Protein AF-Q1RI11-F1 (afdb_monomer)

Organism: Rickettsia bellii (strain RML369-C) (NCBI:txid336407)

Secondary structure (DSSP, 8-state):
----------PPP-TT---HHHHHHHHHHHHHHHHHHHHHHHHTT-HHHHHHHHTSTTHHHHHHHHHHHHTS-TTT-HHHHHHHHHHHHHHHHHHGGG-TTSHHHHHHHHHHHHHHHHHTTT-HHHHHHHHHHHHHHHHHHHTHHHHHHHHHHHHHHHHHHS-GGG---PPPS-----------

pLDDT: mean 74.59, std 17.66, range [37.19, 97.06]

Solvent-accessible surface area (backbone atoms only — not comparable to full-atom values): 10872 Å² total; per-residue (Å²): 142,82,81,84,77,76,82,74,77,78,70,77,78,77,83,79,63,76,51,68,67,59,53,55,53,28,53,56,34,31,69,68,44,46,60,58,50,46,52,58,54,54,58,65,66,37,69,71,55,43,54,64,35,56,76,39,89,59,38,65,61,52,53,49,54,53,48,58,48,65,72,46,56,65,89,83,37,49,71,58,45,53,49,49,45,50,57,48,28,54,49,28,62,73,45,37,86,72,40,90,77,57,47,46,53,37,48,27,50,28,42,49,27,45,50,55,17,55,77,24,28,62,40,63,70,59,19,53,55,25,48,52,51,26,53,52,30,51,51,51,54,74,43,51,63,55,54,52,52,54,49,51,51,51,51,50,52,51,57,76,72,48,63,80,91,70,72,74,77,79,79,74,93,77,79,79,91,81,80,96,81,86,87,130

Foldseek 3Di:
DDDDDDPPPPDPPPPPDPPVVLVVLLLVLLVVQLVVLLVLLVLCVDPVNLVLCVVQVCSVVLVVLSVVLSPDPCNPPVVVNLVSLVVNLVVLVVCCVSDPLNLSVLVSLLSVLSSQLSVCSSPPVSNVVSVVSNVVSSVCSVCSVVVVVVVVVVVVVCVVPDPPVPPDDDDDPPPDDDDPDDDD

Mean predicted aligned error: 14.83 Å

Structure (mmCIF, N/CA/C/O backbone):
data_AF-Q1RI11-F1
#
_entry.id   AF-Q1RI11-F1
#
loop_
_atom_site.group_PDB
_atom_site.id
_atom_site.type_symbol
_atom_site.label_atom_id
_atom_site.label_alt_id
_atom_site.label_comp_id
_atom_site.label_asym_id
_atom_site.label_entity_id
_atom_site.label_seq_id
_atom_site.pdbx_PDB_ins_code
_atom_site.Cartn_x
_atom_site.Cartn_y
_atom_site.Cartn_z
_atom_site.occupancy
_atom_site.B_iso_or_equiv
_atom_site.auth_seq_id
_atom_site.auth_comp_id
_atom_site.auth_asym_id
_atom_site.auth_atom_id
_atom_site.pdbx_PDB_model_num
ATOM 1 N N . MET A 1 1 ? -58.657 11.292 47.007 1.00 47.00 1 MET A N 1
ATOM 2 C CA . MET A 1 1 ? -57.437 10.621 46.511 1.00 47.00 1 MET A CA 1
ATOM 3 C C . MET A 1 1 ? -57.696 10.136 45.093 1.00 47.00 1 MET A C 1
ATOM 5 O O . MET A 1 1 ? -58.473 9.208 44.925 1.00 47.00 1 MET A O 1
ATOM 9 N N . GLN A 1 2 ? -57.115 10.786 44.083 1.00 40.28 2 GLN A N 1
ATOM 10 C CA . GLN A 1 2 ? -57.162 10.328 42.693 1.00 40.28 2 GLN A CA 1
ATOM 11 C C . GLN A 1 2 ? -55.773 10.481 42.059 1.00 40.28 2 GLN A C 1
ATOM 13 O O . GLN A 1 2 ? -55.244 11.579 41.955 1.00 40.28 2 GLN A O 1
ATOM 18 N N . SER A 1 3 ? -55.212 9.312 41.741 1.00 40.16 3 SER A N 1
ATOM 19 C CA . SER A 1 3 ? -54.205 8.953 40.735 1.00 40.16 3 SER A CA 1
ATOM 20 C C . SER A 1 3 ? -53.244 10.041 40.227 1.00 40.16 3 SER A C 1
ATOM 22 O O . SER A 1 3 ? -53.554 10.793 39.306 1.00 40.16 3 SER A O 1
ATOM 24 N N . LEU A 1 4 ? -52.009 10.002 40.738 1.00 43.47 4 LEU A N 1
ATOM 25 C CA . LEU A 1 4 ? -50.823 10.451 40.007 1.00 43.47 4 LEU A CA 1
ATOM 26 C C . LEU A 1 4 ? -50.598 9.468 38.847 1.00 43.47 4 LEU A C 1
ATOM 28 O O . LEU A 1 4 ? -50.144 8.342 39.057 1.00 43.47 4 LEU A O 1
ATOM 32 N N . ARG A 1 5 ? -50.969 9.863 37.625 1.00 44.88 5 ARG A N 1
ATOM 33 C CA . ARG A 1 5 ? -50.551 9.156 36.410 1.00 44.88 5 ARG A CA 1
ATOM 34 C C . ARG A 1 5 ? -49.035 9.282 36.305 1.00 44.88 5 ARG A C 1
ATOM 36 O O . ARG A 1 5 ? -48.525 10.382 36.143 1.00 44.88 5 ARG A O 1
ATOM 43 N N . SER A 1 6 ? -48.339 8.153 36.407 1.00 47.38 6 SER A N 1
ATOM 44 C CA . SER A 1 6 ? -46.917 8.062 36.099 1.00 47.38 6 SER A CA 1
ATOM 45 C C . SER A 1 6 ? -46.700 8.482 34.647 1.00 47.38 6 SER A C 1
ATOM 47 O O . SER A 1 6 ? -47.196 7.812 33.733 1.00 47.38 6 SER A O 1
ATOM 49 N N . GLU A 1 7 ? -45.953 9.559 34.440 1.00 44.22 7 GLU A N 1
ATOM 50 C CA . GLU A 1 7 ? -45.231 9.798 33.198 1.00 44.22 7 GLU A CA 1
ATOM 51 C C . GLU A 1 7 ? -44.306 8.596 32.996 1.00 44.22 7 GLU A C 1
ATOM 53 O O . GLU A 1 7 ? -43.261 8.453 33.624 1.00 44.22 7 GLU A O 1
ATOM 58 N N . LYS A 1 8 ? -44.756 7.636 32.183 1.00 42.81 8 LYS A N 1
ATOM 59 C CA . LYS A 1 8 ? -43.842 6.689 31.560 1.00 42.81 8 LYS A CA 1
ATOM 60 C C . LYS A 1 8 ? -43.063 7.511 30.553 1.00 42.81 8 LYS A C 1
ATOM 6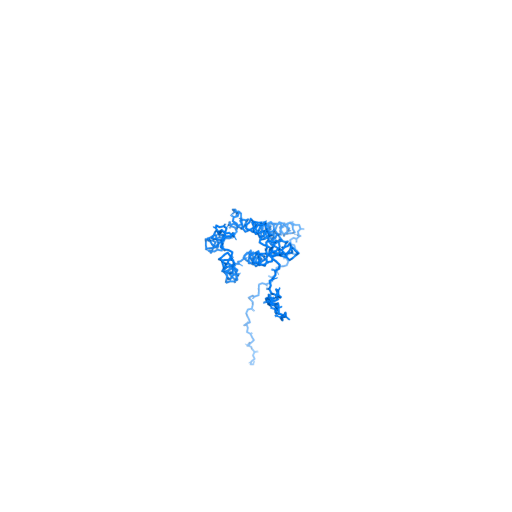2 O O . LYS A 1 8 ? -43.530 7.691 29.431 1.00 42.81 8 LYS A O 1
ATOM 67 N N . ASP A 1 9 ? -41.913 8.008 30.991 1.00 42.44 9 ASP A N 1
ATOM 68 C CA . ASP A 1 9 ? -40.841 8.456 30.121 1.00 42.44 9 ASP A CA 1
ATOM 69 C C . ASP A 1 9 ? -40.614 7.373 29.070 1.00 42.44 9 ASP A C 1
ATOM 71 O O . ASP A 1 9 ? -40.039 6.308 29.316 1.00 42.44 9 ASP A O 1
ATOM 75 N N . SER A 1 10 ? -41.152 7.623 27.883 1.00 46.19 10 SER A N 1
ATOM 76 C CA . SER A 1 10 ? -40.853 6.875 26.682 1.00 46.19 10 SER A CA 1
ATOM 77 C C . SER A 1 10 ? -39.422 7.216 26.293 1.00 46.19 10 SER A C 1
ATOM 79 O O . SER A 1 10 ? -39.186 8.066 25.435 1.00 46.19 10 SER A O 1
ATOM 81 N N . PHE A 1 11 ? -38.461 6.573 26.955 1.00 44.62 11 PHE A N 1
ATOM 82 C CA . PHE A 1 11 ? -37.101 6.505 26.451 1.00 44.62 11 PHE A CA 1
ATOM 83 C C . PHE A 1 11 ? -37.169 5.890 25.047 1.00 44.62 11 PHE A C 1
ATOM 85 O O . PHE A 1 11 ? -37.712 4.788 24.900 1.00 44.62 11 PHE A O 1
ATOM 92 N N . PRO A 1 12 ? -36.676 6.578 24.003 1.00 45.53 12 PRO A N 1
ATOM 93 C CA . PRO A 1 12 ? -36.596 5.981 22.682 1.00 45.53 12 PRO A CA 1
ATOM 94 C C . PRO A 1 12 ? -35.735 4.722 22.790 1.00 45.53 12 PRO A C 1
ATOM 96 O O . PRO A 1 12 ? -34.626 4.762 23.327 1.00 45.53 12 PRO A O 1
ATOM 99 N N . GLN A 1 13 ? -36.282 3.592 22.338 1.00 49.38 13 GLN A N 1
ATOM 100 C CA . GLN A 1 13 ? -35.573 2.322 22.377 1.00 49.38 13 GLN A CA 1
ATOM 101 C C . GLN A 1 13 ? -34.245 2.466 21.628 1.00 49.38 13 GLN A C 1
ATOM 103 O O . GLN A 1 13 ? -34.201 2.904 20.478 1.00 49.38 13 GLN A O 1
ATOM 108 N N . LEU A 1 14 ? -33.164 2.118 22.324 1.00 46.94 14 LEU A N 1
ATOM 109 C CA . LEU A 1 14 ? -31.758 2.163 21.913 1.00 46.94 14 LEU A CA 1
ATOM 110 C C . LEU A 1 14 ? -31.429 1.148 20.796 1.00 46.94 14 LEU A C 1
ATOM 112 O O . LEU A 1 14 ? -30.382 0.514 20.809 1.00 46.94 14 LEU A O 1
ATOM 116 N N . GLU A 1 15 ? -32.297 0.973 19.802 1.00 47.28 15 GLU A N 1
ATOM 117 C CA . GLU A 1 15 ? -32.157 -0.079 18.785 1.00 47.28 15 GLU A CA 1
ATOM 118 C C . GLU A 1 15 ? -31.168 0.249 17.653 1.00 47.28 15 GLU A C 1
ATOM 120 O O . GLU A 1 15 ? -31.045 -0.526 16.710 1.00 47.28 15 GLU A O 1
ATOM 125 N N . ASN A 1 16 ? -30.419 1.358 17.713 1.00 49.66 16 ASN A N 1
ATOM 126 C CA . ASN A 1 16 ? -29.504 1.706 16.613 1.00 49.66 16 ASN A CA 1
ATOM 127 C C . ASN A 1 16 ? -28.141 2.287 17.006 1.00 49.66 16 ASN A C 1
ATOM 129 O O . ASN A 1 16 ? -27.410 2.795 16.154 1.00 49.66 16 ASN A O 1
ATOM 133 N N . TYR A 1 17 ? -27.747 2.162 18.271 1.00 50.53 17 TYR A N 1
ATOM 134 C CA . TYR A 1 17 ? -26.366 2.411 18.661 1.00 50.53 17 TYR A CA 1
ATOM 135 C C . TYR A 1 17 ? -25.638 1.069 18.660 1.00 50.53 17 TYR A C 1
ATOM 137 O O . TYR A 1 17 ? -25.861 0.239 19.537 1.00 50.53 17 TYR A O 1
ATOM 145 N N . LYS A 1 18 ? -24.733 0.848 17.693 1.00 60.41 18 LYS A N 1
ATOM 146 C CA . LYS A 1 18 ? -23.590 -0.047 17.953 1.00 60.41 18 LYS A CA 1
ATOM 147 C C . LYS A 1 18 ? -23.068 0.316 19.339 1.00 60.41 18 LYS A C 1
ATOM 149 O O . LYS A 1 18 ? -22.848 1.506 19.571 1.00 60.41 18 LYS A O 1
ATOM 154 N N . SER A 1 19 ? -22.944 -0.666 20.236 1.00 81.50 19 SER A N 1
ATOM 155 C CA . SER A 1 19 ? -22.515 -0.424 21.615 1.00 81.50 19 SER A CA 1
ATOM 156 C C . SER A 1 19 ? -21.305 0.511 21.594 1.00 81.50 19 SER A C 1
ATOM 158 O O . SER A 1 19 ? -20.396 0.325 20.785 1.00 81.50 19 SER A O 1
ATOM 160 N N . ILE A 1 20 ? -21.290 1.545 22.437 1.00 73.50 20 ILE A N 1
ATOM 161 C CA . ILE A 1 20 ? -20.154 2.478 22.539 1.00 73.50 20 ILE A CA 1
ATOM 162 C C . ILE A 1 20 ? -18.840 1.694 22.719 1.00 73.50 20 ILE A C 1
ATOM 164 O O . ILE A 1 20 ? -17.804 2.059 22.167 1.00 73.50 20 ILE A O 1
ATOM 168 N N . GLU A 1 21 ? -18.911 0.557 23.408 1.00 74.75 21 GLU A N 1
ATOM 169 C CA . GLU A 1 21 ? -17.813 -0.384 23.601 1.00 74.75 21 GLU A CA 1
ATOM 170 C C . GLU A 1 21 ? -17.300 -1.006 22.287 1.00 74.75 21 GLU A C 1
ATOM 172 O O . GLU A 1 21 ? -16.088 -1.139 22.098 1.00 74.75 21 GLU A O 1
ATOM 177 N N . ASP A 1 22 ? -18.187 -1.305 21.331 1.00 74.00 22 ASP A N 1
ATOM 178 C CA . ASP A 1 22 ? -17.818 -1.789 19.994 1.00 74.00 22 ASP A CA 1
ATOM 179 C C . ASP A 1 22 ? -17.110 -0.702 19.174 1.00 74.00 22 ASP A C 1
ATOM 181 O O . ASP A 1 22 ? -16.171 -0.992 18.426 1.00 74.00 22 ASP A O 1
ATOM 185 N N . ILE A 1 23 ? -17.553 0.554 19.302 1.00 76.44 23 ILE A N 1
ATOM 186 C CA . ILE A 1 23 ? -16.955 1.704 18.608 1.00 76.44 23 ILE A CA 1
ATOM 187 C C . ILE A 1 23 ? -15.538 1.944 19.135 1.00 76.44 23 ILE A C 1
ATOM 189 O O . ILE A 1 23 ? -14.591 1.953 18.348 1.00 76.44 23 ILE A O 1
ATOM 193 N N . LEU A 1 24 ? -15.378 2.030 20.457 1.00 76.19 24 LEU A N 1
ATOM 194 C CA . LEU A 1 24 ? -14.080 2.228 21.106 1.00 76.19 24 LEU A CA 1
ATOM 195 C C . LEU A 1 24 ? -13.113 1.070 20.820 1.00 76.19 24 LEU A C 1
ATOM 197 O O . LEU A 1 24 ? -11.938 1.290 20.519 1.00 76.19 24 LEU A O 1
ATOM 201 N N . SER A 1 25 ? -13.602 -0.173 20.840 1.00 78.62 25 SER A N 1
ATOM 202 C CA . SER A 1 25 ? -12.798 -1.355 20.503 1.00 78.62 25 SER A CA 1
ATOM 203 C C . SER A 1 25 ? -12.317 -1.333 19.051 1.00 78.62 25 SER A C 1
ATOM 205 O O . SER A 1 25 ? -11.187 -1.739 18.755 1.00 78.62 25 SER A O 1
ATOM 207 N N . LYS A 1 26 ? -13.159 -0.846 18.134 1.00 76.88 26 LYS A N 1
ATOM 208 C CA . LYS A 1 26 ? -12.813 -0.692 16.722 1.00 76.88 26 LYS A CA 1
ATOM 209 C C . LYS A 1 26 ? -11.767 0.404 16.519 1.00 76.88 26 LYS A C 1
ATOM 211 O O . LYS A 1 26 ? -10.769 0.138 15.853 1.00 76.88 26 LYS A O 1
ATOM 216 N N . GLU A 1 27 ? -11.953 1.581 17.106 1.00 77.88 27 GLU A N 1
ATOM 217 C CA . GLU A 1 27 ? -10.997 2.696 17.015 1.00 77.88 27 GLU A CA 1
ATOM 218 C C . GLU A 1 27 ? -9.627 2.315 17.589 1.00 77.88 27 GLU A C 1
ATOM 220 O O . GLU A 1 27 ? -8.599 2.503 16.935 1.00 77.88 27 GLU A O 1
ATOM 225 N N . LEU A 1 28 ? -9.603 1.649 18.749 1.00 79.75 28 LEU A N 1
ATOM 226 C CA . LEU A 1 28 ? -8.371 1.142 19.355 1.00 79.75 28 LEU A CA 1
ATOM 227 C C . LEU A 1 28 ? -7.672 0.092 18.471 1.00 79.75 28 LEU A C 1
ATOM 229 O O . LEU A 1 28 ? -6.440 0.021 18.411 1.00 79.75 28 LEU A O 1
ATOM 233 N N . ALA A 1 29 ? -8.442 -0.757 17.784 1.00 79.62 29 ALA A N 1
ATOM 234 C CA . ALA A 1 29 ? -7.892 -1.729 16.846 1.00 79.62 29 ALA A CA 1
ATOM 235 C C . ALA A 1 29 ? -7.288 -1.052 15.606 1.00 79.62 29 ALA A C 1
ATOM 237 O O . ALA A 1 29 ? -6.220 -1.470 15.149 1.00 79.62 29 ALA A O 1
ATOM 238 N N . GLU A 1 30 ? -7.939 -0.012 15.082 1.00 81.06 30 GLU A N 1
ATOM 239 C CA . GLU A 1 30 ? -7.439 0.803 13.973 1.00 81.06 30 GLU A CA 1
ATOM 240 C C . GLU A 1 30 ? -6.122 1.495 14.346 1.00 81.06 30 GLU A C 1
ATOM 242 O O . GLU A 1 30 ? -5.129 1.350 13.624 1.00 81.06 30 GLU A O 1
ATOM 247 N N . GLU A 1 31 ? -6.068 2.115 15.527 1.00 79.88 31 GLU A N 1
ATOM 248 C CA . GLU A 1 31 ? -4.885 2.807 16.047 1.00 79.88 31 GLU A CA 1
ATOM 249 C C . GLU A 1 31 ? -3.660 1.884 16.162 1.00 79.88 31 GLU A C 1
ATOM 251 O O . GLU A 1 31 ? -2.539 2.277 15.839 1.00 79.88 31 GLU A O 1
ATOM 256 N N . LYS A 1 32 ? -3.862 0.622 16.563 1.00 83.81 32 LYS A N 1
ATOM 257 C CA . LYS A 1 32 ? -2.774 -0.361 16.700 1.00 83.81 32 LYS A CA 1
ATOM 258 C C . LYS A 1 32 ? -2.330 -0.970 15.368 1.00 83.81 32 LYS A C 1
ATOM 260 O O . LYS A 1 32 ? -1.171 -1.359 15.222 1.00 83.81 32 LYS A O 1
ATOM 265 N N . ARG A 1 33 ? -3.238 -1.118 14.400 1.00 88.50 33 ARG A N 1
ATOM 266 C CA . ARG A 1 33 ? -3.007 -1.925 13.186 1.00 88.50 33 ARG A CA 1
ATOM 267 C C . ARG A 1 33 ? -2.557 -1.106 11.985 1.00 88.50 33 ARG A C 1
ATOM 269 O O . ARG A 1 33 ? -1.662 -1.557 11.262 1.00 88.50 33 ARG A O 1
ATOM 276 N N . ILE A 1 34 ? -3.122 0.087 11.788 1.00 87.56 34 ILE A N 1
ATOM 277 C CA . ILE A 1 34 ? -2.793 0.967 10.656 1.00 87.56 34 ILE A CA 1
ATOM 278 C C . ILE A 1 34 ? -1.293 1.312 10.597 1.00 87.56 34 ILE A C 1
ATOM 280 O O . ILE A 1 34 ? -0.726 1.193 9.507 1.00 87.56 34 ILE A O 1
ATOM 284 N N . PRO A 1 35 ? -0.589 1.610 11.713 1.00 89.62 35 PRO A N 1
ATOM 285 C CA . PRO A 1 35 ? 0.850 1.884 11.675 1.00 89.62 35 PRO A CA 1
ATOM 286 C C . PRO A 1 35 ? 1.675 0.759 11.038 1.00 89.62 35 PRO A C 1
ATOM 288 O O . PRO A 1 35 ? 2.646 1.022 10.330 1.00 89.62 35 PRO A O 1
ATOM 291 N N . SER A 1 36 ? 1.267 -0.502 11.221 1.00 90.50 36 SER A N 1
ATOM 292 C CA . SER A 1 36 ? 1.965 -1.634 10.601 1.00 90.50 36 SER A CA 1
ATOM 293 C C . SER A 1 36 ? 1.807 -1.669 9.076 1.00 90.50 36 SER A C 1
ATOM 295 O O . SER A 1 36 ? 2.735 -2.067 8.378 1.00 90.50 36 SER A O 1
ATOM 297 N N . ILE A 1 37 ? 0.680 -1.187 8.545 1.00 91.12 37 ILE A N 1
ATOM 298 C CA . ILE A 1 37 ? 0.467 -1.047 7.099 1.00 91.12 37 ILE A CA 1
ATOM 299 C C . ILE A 1 37 ? 1.294 0.114 6.543 1.00 91.12 37 ILE A C 1
ATOM 301 O O . ILE A 1 37 ? 1.921 -0.032 5.497 1.00 91.12 37 ILE A O 1
ATOM 305 N N . ILE A 1 38 ? 1.364 1.237 7.263 1.00 89.06 38 ILE A N 1
ATOM 306 C CA . ILE A 1 38 ? 2.220 2.366 6.875 1.00 89.06 38 ILE A CA 1
ATOM 307 C C . ILE A 1 38 ? 3.693 1.948 6.833 1.00 89.06 38 ILE A C 1
ATOM 309 O O . ILE A 1 38 ? 4.399 2.299 5.891 1.00 89.06 38 ILE A O 1
ATOM 313 N N . ASN A 1 39 ? 4.158 1.146 7.794 1.00 91.12 39 ASN A N 1
ATOM 314 C CA . ASN A 1 39 ? 5.520 0.611 7.766 1.00 91.12 39 ASN A CA 1
ATOM 315 C C . ASN A 1 39 ? 5.769 -0.287 6.545 1.00 91.12 39 ASN A C 1
ATOM 317 O O . ASN A 1 39 ? 6.799 -0.136 5.897 1.00 91.12 39 ASN A O 1
ATOM 321 N N . ASN A 1 40 ? 4.809 -1.131 6.159 1.00 91.62 40 ASN A N 1
ATOM 322 C CA . ASN A 1 40 ? 4.904 -1.913 4.923 1.00 91.62 40 ASN A CA 1
ATOM 323 C C . ASN A 1 40 ? 5.005 -1.021 3.669 1.00 91.62 40 ASN A C 1
ATOM 325 O O . ASN A 1 40 ? 5.738 -1.345 2.739 1.00 91.62 40 ASN A O 1
ATOM 329 N N . LEU A 1 41 ? 4.308 0.120 3.639 1.00 90.25 41 LEU A N 1
ATOM 330 C CA . LEU A 1 41 ? 4.412 1.085 2.537 1.00 90.25 41 LEU A CA 1
ATOM 331 C C . LEU A 1 41 ? 5.755 1.828 2.534 1.00 90.25 41 LEU A C 1
ATOM 333 O O . LEU A 1 41 ? 6.285 2.099 1.460 1.00 90.25 41 LEU A O 1
ATOM 337 N N . LYS A 1 42 ? 6.346 2.103 3.706 1.00 91.38 42 LYS A N 1
ATOM 338 C CA . LYS A 1 42 ? 7.713 2.652 3.804 1.00 91.38 42 LYS A CA 1
ATOM 339 C C . LYS A 1 42 ? 8.743 1.735 3.157 1.00 91.38 42 LYS A C 1
ATOM 341 O O . LYS A 1 42 ? 9.701 2.234 2.573 1.00 91.38 42 LYS A O 1
ATOM 346 N N . GLU A 1 43 ? 8.549 0.418 3.215 1.00 90.44 43 GLU A N 1
ATOM 347 C CA . GLU A 1 43 ? 9.469 -0.516 2.561 1.00 90.44 43 GLU A CA 1
ATOM 348 C C . GLU A 1 43 ? 9.546 -0.300 1.047 1.00 90.44 43 GLU A C 1
ATOM 350 O O . GLU A 1 43 ? 10.600 -0.512 0.463 1.00 90.44 43 GLU A O 1
ATOM 355 N N . LEU A 1 44 ? 8.487 0.215 0.412 1.00 87.44 44 LEU A N 1
ATOM 356 C CA . LEU A 1 44 ? 8.483 0.533 -1.021 1.00 87.44 44 LEU A CA 1
ATOM 357 C C . LEU A 1 44 ? 9.453 1.664 -1.399 1.00 87.44 44 LEU A C 1
ATOM 359 O O . LEU A 1 44 ? 9.723 1.871 -2.581 1.00 87.44 44 LEU A O 1
ATOM 363 N N . LEU A 1 45 ? 9.963 2.401 -0.409 1.00 87.06 45 LEU A N 1
ATOM 364 C CA . LEU A 1 45 ? 10.928 3.483 -0.583 1.00 87.06 45 LEU A CA 1
ATOM 365 C C . LEU A 1 45 ? 12.377 3.061 -0.313 1.00 87.06 45 LEU A C 1
ATOM 367 O O . LEU A 1 45 ? 13.264 3.918 -0.325 1.00 87.06 45 LEU A O 1
ATOM 371 N N . GLN A 1 46 ? 12.638 1.772 -0.074 1.00 86.75 46 GLN A N 1
ATOM 372 C CA . GLN A 1 46 ? 14.007 1.278 0.065 1.00 86.75 46 GLN A CA 1
ATOM 373 C C . GLN A 1 46 ? 14.819 1.520 -1.216 1.00 86.75 46 GLN A C 1
ATOM 375 O O . GLN A 1 46 ? 14.288 1.546 -2.328 1.00 86.75 46 GLN A O 1
ATOM 380 N N . ALA A 1 47 ? 16.118 1.779 -1.047 1.00 80.12 47 ALA A N 1
ATOM 381 C CA . ALA A 1 47 ? 16.976 2.290 -2.115 1.00 80.12 47 ALA A CA 1
ATOM 382 C C . ALA A 1 47 ? 17.061 1.344 -3.325 1.00 80.12 47 ALA A C 1
ATOM 384 O O . ALA A 1 47 ? 17.022 1.804 -4.465 1.00 80.12 47 ALA A O 1
ATOM 385 N N . ASP A 1 48 ? 17.126 0.040 -3.071 1.00 79.12 48 ASP A N 1
ATOM 386 C CA . ASP A 1 48 ? 17.132 -1.037 -4.062 1.00 79.12 48 ASP A CA 1
ATOM 387 C C . ASP A 1 48 ? 15.831 -1.078 -4.878 1.00 79.12 48 ASP A C 1
ATOM 389 O O . ASP A 1 48 ? 15.859 -1.148 -6.108 1.00 79.12 48 ASP A O 1
ATOM 393 N N . ILE A 1 49 ? 14.689 -0.951 -4.204 1.00 78.50 49 ILE A N 1
ATOM 394 C CA . ILE A 1 49 ? 13.362 -0.901 -4.820 1.00 78.50 49 ILE A CA 1
ATOM 395 C C . ILE A 1 49 ? 13.199 0.373 -5.665 1.00 78.50 49 ILE A C 1
ATOM 397 O O . ILE A 1 49 ? 12.723 0.327 -6.802 1.00 78.50 49 ILE A O 1
ATOM 401 N N . ILE A 1 50 ? 13.650 1.518 -5.149 1.00 79.81 50 ILE A N 1
ATOM 402 C CA . ILE A 1 50 ? 13.611 2.795 -5.871 1.00 79.81 50 ILE A CA 1
ATOM 403 C C . ILE A 1 50 ? 14.516 2.758 -7.102 1.00 79.81 50 ILE A C 1
ATOM 405 O O . ILE A 1 50 ? 14.163 3.310 -8.140 1.00 79.81 50 ILE A O 1
ATOM 409 N N . GLU A 1 51 ? 15.668 2.096 -7.027 1.00 78.88 51 GLU A N 1
ATOM 410 C CA . GLU A 1 51 ? 16.555 1.929 -8.174 1.00 78.88 51 GLU A CA 1
ATOM 411 C C . GLU A 1 51 ? 15.918 1.078 -9.282 1.00 78.88 51 GLU A C 1
ATOM 413 O O . GLU A 1 51 ? 16.069 1.406 -10.457 1.00 78.88 51 GLU A O 1
ATOM 418 N N . MET A 1 52 ? 15.160 0.030 -8.935 1.00 75.44 52 MET A N 1
ATOM 419 C CA . MET A 1 52 ? 14.357 -0.717 -9.915 1.00 75.44 52 MET A CA 1
ATOM 420 C C . MET A 1 52 ? 13.331 0.193 -10.596 1.00 75.44 52 MET A C 1
ATOM 422 O O . MET A 1 52 ? 13.179 0.160 -11.815 1.00 75.44 52 MET A O 1
ATOM 426 N N . LEU A 1 53 ? 12.679 1.058 -9.818 1.00 71.81 53 LEU A N 1
ATOM 427 C CA . LEU A 1 53 ? 11.700 2.001 -10.340 1.00 71.81 53 LEU A CA 1
ATOM 428 C C . LEU A 1 53 ? 12.308 3.116 -11.186 1.00 71.81 53 LEU A C 1
ATOM 430 O O . LEU A 1 53 ? 11.629 3.558 -12.097 1.00 71.81 53 LEU A O 1
ATOM 434 N N . LYS A 1 54 ? 13.556 3.554 -10.959 1.00 72.31 54 LYS A N 1
ATOM 435 C CA . LYS A 1 54 ? 14.213 4.598 -11.779 1.00 72.31 54 LYS A CA 1
ATOM 436 C C . LYS A 1 54 ? 14.250 4.266 -13.275 1.00 72.31 54 LYS A C 1
ATOM 438 O O . LYS A 1 54 ? 14.342 5.179 -14.089 1.00 72.31 54 LYS A O 1
ATOM 443 N N . GLN A 1 55 ? 14.176 2.983 -13.629 1.00 65.94 55 GLN A N 1
ATOM 444 C CA . GLN A 1 55 ? 14.089 2.525 -15.018 1.00 65.94 55 GLN A CA 1
ATOM 445 C C . GLN A 1 55 ? 12.734 2.865 -15.663 1.00 65.94 55 GLN A C 1
ATOM 447 O O . GLN A 1 55 ? 12.662 3.090 -16.869 1.00 65.94 55 GLN A O 1
ATOM 452 N N . ASN A 1 56 ? 11.681 2.968 -14.853 1.00 64.25 56 ASN A N 1
ATOM 453 C CA . ASN A 1 56 ? 10.382 3.499 -15.232 1.00 64.25 56 ASN A CA 1
ATOM 454 C C . ASN A 1 56 ? 10.416 5.006 -14.953 1.00 64.25 56 ASN A C 1
ATOM 456 O O . ASN A 1 56 ? 10.456 5.432 -13.801 1.00 64.25 56 ASN A O 1
ATOM 460 N N . GLN A 1 57 ? 10.427 5.835 -15.997 1.00 64.56 57 GLN A N 1
ATOM 461 C CA . GLN A 1 57 ? 10.660 7.291 -15.927 1.00 64.56 57 GLN A CA 1
ATOM 462 C C . GLN A 1 57 ? 9.765 8.067 -14.922 1.00 64.56 57 GLN A C 1
ATOM 464 O O . GLN A 1 57 ? 10.058 9.216 -14.601 1.00 64.56 57 GLN A O 1
ATOM 469 N N . ASN A 1 58 ? 8.745 7.423 -14.344 1.00 72.31 58 ASN A N 1
ATOM 470 C CA . ASN A 1 58 ? 7.775 7.986 -13.405 1.00 72.31 58 ASN A CA 1
ATOM 471 C C . ASN A 1 58 ? 8.083 7.699 -11.911 1.00 72.31 58 ASN A C 1
ATOM 473 O O . ASN A 1 58 ? 7.233 7.906 -11.045 1.00 72.31 58 ASN A O 1
ATOM 477 N N . TYR A 1 59 ? 9.301 7.253 -11.559 1.00 77.31 59 TYR A N 1
ATOM 478 C CA . TYR A 1 59 ? 9.670 6.927 -10.165 1.00 77.31 59 TYR A CA 1
ATOM 479 C C . TYR A 1 59 ? 9.556 8.107 -9.179 1.00 77.31 59 TYR A C 1
ATOM 481 O O . TYR A 1 59 ? 9.326 7.899 -7.985 1.00 77.31 59 TYR A O 1
ATOM 489 N N . LYS A 1 60 ? 9.760 9.345 -9.655 1.00 85.19 60 LYS A N 1
ATOM 490 C CA . LYS A 1 60 ? 9.684 10.553 -8.815 1.00 85.19 60 LYS A CA 1
ATOM 491 C C . LYS A 1 60 ? 8.262 10.771 -8.307 1.00 85.19 60 LYS A C 1
ATOM 493 O O . LYS A 1 60 ? 8.079 10.958 -7.108 1.00 85.19 60 LYS A O 1
ATOM 498 N N . GLU A 1 61 ? 7.284 10.660 -9.205 1.00 87.75 61 GLU A N 1
ATOM 499 C CA . GLU A 1 61 ? 5.867 10.791 -8.870 1.00 87.75 61 GLU A CA 1
ATOM 500 C C . GLU A 1 61 ? 5.425 9.674 -7.913 1.00 87.75 61 GLU A C 1
ATOM 502 O O . GLU A 1 61 ? 4.762 9.938 -6.912 1.00 87.75 61 GLU A O 1
ATOM 507 N N . PHE A 1 62 ? 5.873 8.434 -8.147 1.00 85.75 62 PHE A N 1
ATOM 508 C CA . PHE A 1 62 ? 5.628 7.330 -7.216 1.00 85.75 62 PHE A CA 1
ATOM 509 C C . PHE A 1 62 ? 6.137 7.643 -5.804 1.00 85.75 62 PHE A C 1
ATOM 511 O O . PHE A 1 62 ? 5.394 7.531 -4.827 1.00 85.75 62 PHE A O 1
ATOM 518 N N . LYS A 1 63 ? 7.406 8.059 -5.694 1.00 88.81 63 LYS A N 1
ATOM 519 C CA . LYS A 1 63 ? 8.036 8.383 -4.409 1.00 88.81 63 LYS A CA 1
ATOM 520 C C . LYS A 1 63 ? 7.267 9.482 -3.677 1.00 88.81 63 LYS A C 1
ATOM 522 O O . LYS A 1 63 ? 7.068 9.384 -2.469 1.00 88.81 63 LYS A O 1
ATOM 527 N N . GLU A 1 64 ? 6.837 10.512 -4.398 1.00 91.56 64 GLU A N 1
ATOM 528 C CA . GLU A 1 64 ? 6.038 11.603 -3.845 1.00 91.56 64 GLU A CA 1
ATOM 529 C C . GLU A 1 64 ? 4.696 11.104 -3.296 1.00 91.56 64 GLU A C 1
ATOM 531 O O . GLU A 1 64 ? 4.385 11.344 -2.129 1.00 91.56 64 GLU A O 1
ATOM 536 N N . LYS A 1 65 ? 3.938 10.329 -4.083 1.00 91.25 65 LYS A N 1
ATOM 537 C CA . LYS A 1 65 ? 2.647 9.773 -3.649 1.00 91.25 65 LYS A CA 1
ATOM 538 C C . LYS A 1 65 ? 2.783 8.888 -2.406 1.00 91.25 65 LYS A C 1
ATOM 540 O O . LYS A 1 65 ? 1.994 9.024 -1.472 1.00 91.25 65 LYS A O 1
ATOM 545 N N . VAL A 1 66 ? 3.802 8.027 -2.350 1.00 90.81 66 VAL A N 1
ATOM 546 C CA . VAL A 1 66 ? 4.054 7.162 -1.183 1.00 90.81 66 VAL A CA 1
ATOM 547 C C . VAL A 1 66 ? 4.466 7.981 0.047 1.00 90.81 66 VAL A C 1
ATOM 549 O O . VAL A 1 66 ? 3.944 7.743 1.136 1.00 90.81 66 VAL A O 1
ATOM 552 N N . ASN A 1 67 ? 5.330 8.990 -0.106 1.00 92.06 67 ASN A N 1
ATOM 553 C CA . ASN A 1 67 ? 5.682 9.902 0.989 1.00 92.06 67 ASN A CA 1
ATOM 554 C C . ASN A 1 67 ? 4.460 10.662 1.525 1.00 92.06 67 ASN A C 1
ATOM 556 O O . ASN A 1 67 ? 4.286 10.767 2.738 1.00 92.06 67 ASN A O 1
ATOM 560 N N . ASN A 1 68 ? 3.580 11.135 0.639 1.00 92.38 68 ASN A N 1
ATOM 561 C CA . ASN A 1 68 ? 2.352 11.830 1.027 1.00 92.38 68 ASN A CA 1
ATOM 562 C C . ASN A 1 68 ? 1.423 10.950 1.870 1.00 92.38 68 ASN A C 1
ATOM 564 O O . ASN A 1 68 ? 0.735 11.469 2.750 1.00 92.38 68 ASN A O 1
ATOM 568 N N . ILE A 1 69 ? 1.406 9.638 1.626 1.00 90.75 69 ILE A N 1
ATOM 569 C CA . ILE A 1 69 ? 0.670 8.659 2.435 1.00 90.75 69 ILE A CA 1
ATOM 570 C C . ILE A 1 69 ? 1.349 8.467 3.794 1.00 90.75 69 ILE A C 1
ATOM 572 O O . ILE A 1 69 ? 0.688 8.579 4.822 1.00 90.75 69 ILE A O 1
ATOM 576 N N . ILE A 1 70 ? 2.664 8.222 3.807 1.00 89.25 70 ILE A N 1
ATOM 577 C CA . ILE A 1 70 ? 3.442 7.972 5.034 1.00 89.25 70 ILE A CA 1
ATOM 578 C C . ILE A 1 70 ? 3.362 9.147 6.014 1.00 89.25 70 ILE A C 1
ATOM 580 O O . ILE A 1 70 ? 3.312 8.926 7.222 1.00 89.25 70 ILE A O 1
ATOM 584 N N . ASN A 1 71 ? 3.339 10.373 5.493 1.00 90.12 71 ASN A N 1
ATOM 585 C CA . ASN A 1 71 ? 3.305 11.598 6.287 1.00 90.12 71 ASN A CA 1
ATOM 586 C C . ASN A 1 71 ? 1.886 12.018 6.709 1.00 90.12 71 ASN A C 1
ATOM 588 O O . ASN A 1 71 ? 1.739 13.028 7.388 1.00 90.12 71 ASN A O 1
ATOM 592 N N . THR A 1 72 ? 0.841 11.288 6.304 1.00 88.75 72 THR A N 1
ATOM 593 C CA . THR A 1 72 ? -0.535 11.590 6.731 1.00 88.75 72 THR A CA 1
ATOM 594 C C . THR A 1 72 ? -0.755 11.095 8.155 1.00 88.75 72 THR A C 1
ATOM 596 O O . THR A 1 72 ? -0.476 9.930 8.453 1.00 88.75 72 THR A O 1
ATOM 599 N N . ASP A 1 73 ? -1.306 11.943 9.027 1.00 82.94 73 ASP A N 1
ATOM 600 C CA . ASP A 1 73 ? -1.662 11.530 10.384 1.00 82.94 73 ASP A CA 1
ATOM 601 C C . ASP A 1 73 ? -2.872 10.591 10.331 1.00 82.94 73 ASP A C 1
ATOM 603 O O . ASP A 1 73 ? -4.029 11.007 10.295 1.00 82.94 73 ASP A O 1
ATOM 607 N N . SER A 1 74 ? -2.598 9.287 10.338 1.00 78.62 74 SER A N 1
ATOM 608 C CA . SER A 1 74 ? -3.633 8.252 10.265 1.00 78.62 74 SER A CA 1
ATOM 609 C C . SER A 1 74 ? -4.673 8.306 11.392 1.00 78.62 74 SER A C 1
ATOM 611 O O . SER A 1 74 ? -5.757 7.755 11.207 1.00 78.62 74 SER A O 1
ATOM 613 N N . LYS A 1 75 ? -4.376 8.964 12.526 1.00 76.00 75 LYS A N 1
ATOM 614 C CA . LYS A 1 75 ? -5.318 9.103 13.648 1.00 76.00 75 LYS A CA 1
ATOM 615 C C . LYS A 1 75 ? -6.322 10.230 13.422 1.00 76.00 75 LYS A C 1
ATOM 617 O O . LYS A 1 75 ? -7.461 10.123 13.859 1.00 76.00 75 LYS A O 1
ATOM 622 N N . LYS A 1 76 ? -5.904 11.304 12.747 1.00 80.44 76 LYS A N 1
ATOM 623 C CA . LYS A 1 76 ? -6.739 12.493 12.507 1.00 80.44 76 LYS A CA 1
ATOM 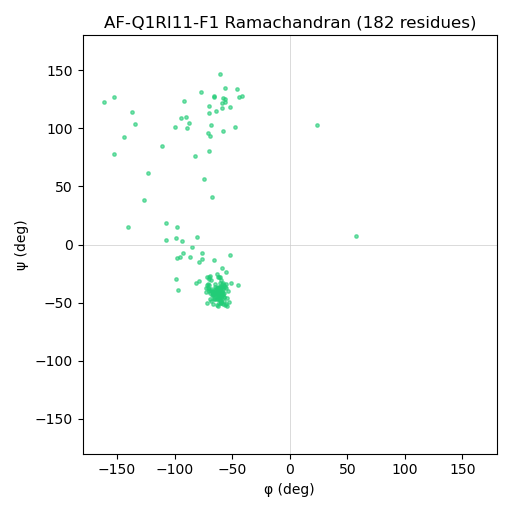624 C C . LYS A 1 76 ? -7.373 12.508 11.121 1.00 80.44 76 LYS A C 1
ATOM 626 O O . LYS A 1 76 ? -8.459 13.043 10.942 1.00 80.44 76 LYS A O 1
ATOM 631 N N . GLU A 1 77 ? -6.711 11.903 10.142 1.00 85.56 77 GLU A N 1
ATOM 632 C CA . GLU A 1 77 ? -7.013 12.089 8.723 1.00 85.56 77 GLU A CA 1
ATOM 633 C C . GLU A 1 77 ? -7.253 10.756 7.996 1.00 85.56 77 GLU A C 1
ATOM 635 O O . GLU A 1 77 ? -6.870 10.572 6.839 1.00 85.56 77 GLU A O 1
ATOM 640 N N . LEU A 1 78 ? -7.913 9.794 8.650 1.00 82.69 78 LEU A N 1
ATOM 641 C CA . LEU A 1 78 ? -8.205 8.483 8.057 1.00 82.69 78 LEU A CA 1
ATOM 642 C C . LEU A 1 78 ? -8.938 8.554 6.694 1.00 82.69 78 LEU A C 1
ATOM 644 O O . LEU A 1 78 ? -8.588 7.774 5.801 1.00 82.69 78 LEU A O 1
ATOM 648 N N . PRO A 1 79 ? -9.921 9.453 6.468 1.00 85.75 79 PRO A N 1
ATOM 649 C CA . PRO A 1 79 ? -10.533 9.618 5.147 1.00 85.75 79 PRO A CA 1
ATOM 650 C C . PRO A 1 79 ? -9.531 10.065 4.074 1.00 85.75 79 PRO A C 1
ATOM 652 O O . PRO A 1 79 ? -9.501 9.489 2.987 1.00 85.75 79 PRO A O 1
ATOM 655 N N . LEU A 1 80 ? -8.664 11.029 4.398 1.00 88.88 80 LEU A N 1
ATOM 656 C CA . LEU A 1 80 ? -7.628 11.519 3.487 1.00 88.88 80 LEU A CA 1
ATOM 657 C C . LEU A 1 80 ? -6.606 10.423 3.171 1.00 88.88 80 LEU A C 1
ATOM 659 O O . LEU A 1 80 ? -6.226 10.247 2.016 1.00 88.88 80 LEU A O 1
ATOM 663 N N . LEU A 1 81 ? -6.200 9.647 4.180 1.00 88.12 81 LEU A N 1
ATOM 664 C CA . LEU A 1 81 ? -5.304 8.507 4.004 1.00 88.12 81 LEU A CA 1
ATOM 665 C C . LEU A 1 81 ? -5.884 7.491 3.009 1.00 88.12 81 LEU A C 1
ATOM 667 O O . LEU A 1 81 ? -5.181 7.030 2.109 1.00 88.12 81 LEU A O 1
ATOM 671 N N . LYS A 1 82 ? -7.178 7.166 3.142 1.00 85.75 82 LYS A N 1
ATOM 672 C CA . LYS A 1 82 ? -7.883 6.263 2.218 1.00 85.75 82 LYS A CA 1
ATOM 673 C C . LYS A 1 82 ? -7.918 6.821 0.796 1.00 85.75 82 LYS A C 1
ATOM 675 O O . LYS A 1 8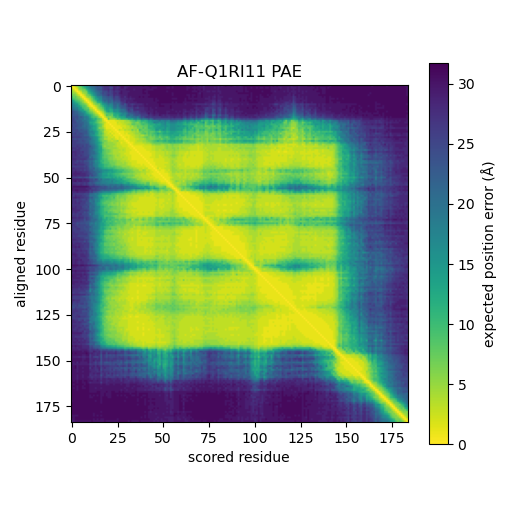2 ? -7.699 6.053 -0.137 1.00 85.75 82 LYS A O 1
ATOM 680 N N . GLN A 1 83 ? -8.161 8.122 0.633 1.00 90.81 83 GLN A N 1
ATOM 681 C CA . GLN A 1 83 ? -8.164 8.761 -0.684 1.00 90.81 83 GLN A CA 1
ATOM 682 C C . GLN A 1 83 ? -6.781 8.693 -1.340 1.00 90.81 83 GLN A C 1
ATOM 684 O O . GLN A 1 83 ? -6.657 8.149 -2.432 1.00 90.81 83 GLN A O 1
ATOM 689 N N . LYS A 1 84 ? -5.726 9.122 -0.635 1.00 91.88 84 LYS A N 1
ATOM 690 C CA . LYS A 1 84 ? -4.345 9.088 -1.147 1.00 91.88 84 LYS A CA 1
ATOM 691 C C . LYS A 1 84 ? -3.908 7.683 -1.572 1.00 91.88 84 LYS A C 1
ATOM 693 O O . LYS A 1 84 ? -3.187 7.525 -2.554 1.00 91.88 84 LYS A O 1
ATOM 698 N N . LEU A 1 85 ? -4.342 6.652 -0.844 1.00 89.56 85 LEU A N 1
ATOM 699 C CA . LEU A 1 85 ? -4.076 5.264 -1.220 1.00 89.56 85 LEU A CA 1
ATOM 700 C C . LEU A 1 85 ? -4.796 4.852 -2.509 1.00 89.56 85 LEU A C 1
ATOM 702 O O . LEU A 1 85 ? -4.187 4.169 -3.329 1.00 89.56 85 LEU A O 1
ATOM 706 N N . ARG A 1 86 ? -6.056 5.262 -2.708 1.00 89.81 86 ARG A N 1
ATOM 707 C CA . ARG A 1 86 ? -6.780 5.013 -3.967 1.00 89.81 86 ARG A CA 1
ATOM 708 C C . ARG A 1 86 ? -6.127 5.732 -5.142 1.00 89.81 86 ARG A C 1
ATOM 710 O O . ARG A 1 86 ? -5.949 5.115 -6.186 1.00 89.81 86 ARG A O 1
ATOM 717 N N . ASP A 1 87 ? -5.702 6.978 -4.950 1.00 91.69 87 ASP A N 1
ATOM 718 C CA . ASP A 1 87 ? -4.998 7.742 -5.987 1.00 91.69 87 ASP A CA 1
ATOM 719 C C . ASP A 1 87 ? -3.692 7.042 -6.401 1.00 91.69 87 ASP A C 1
ATOM 721 O O . ASP A 1 87 ? -3.320 7.026 -7.575 1.00 91.69 87 ASP A O 1
ATOM 725 N N . LEU A 1 88 ? -2.991 6.432 -5.437 1.00 90.25 88 LEU A N 1
ATOM 726 C CA . LEU A 1 88 ? -1.802 5.627 -5.710 1.00 90.25 88 LEU A CA 1
ATOM 727 C C . LEU A 1 88 ? -2.143 4.305 -6.422 1.00 90.25 88 LEU A C 1
ATOM 729 O O . LEU A 1 88 ? -1.410 3.918 -7.329 1.00 90.25 88 LEU A O 1
ATOM 733 N N . GLU A 1 89 ? -3.232 3.623 -6.048 1.00 89.44 89 GLU A N 1
ATOM 734 C CA . GLU A 1 89 ? -3.705 2.405 -6.731 1.00 89.44 89 GLU A CA 1
ATOM 735 C C . GLU A 1 89 ? -4.016 2.695 -8.207 1.00 89.44 89 GLU A C 1
ATOM 737 O O . GLU A 1 89 ? -3.485 2.025 -9.093 1.00 89.44 89 GLU A O 1
ATOM 742 N N . GLU A 1 90 ? -4.792 3.747 -8.478 1.00 89.94 90 GLU A N 1
ATOM 743 C CA . GLU A 1 90 ? -5.147 4.160 -9.838 1.00 89.94 90 GLU A CA 1
ATOM 744 C C . GLU A 1 90 ? -3.911 4.561 -10.651 1.00 89.94 90 GLU A C 1
ATOM 746 O O . GLU A 1 90 ? -3.785 4.225 -11.832 1.00 89.94 90 GLU A O 1
ATOM 751 N N . TRP A 1 91 ? -2.961 5.254 -10.020 1.00 89.50 91 TRP A N 1
ATOM 752 C CA . TRP A 1 91 ? -1.697 5.585 -10.662 1.00 89.50 91 TRP A CA 1
ATOM 753 C C . TRP A 1 91 ? -0.897 4.328 -11.034 1.00 89.50 91 TRP A C 1
ATOM 755 O O . TRP A 1 91 ? -0.362 4.258 -12.143 1.00 89.50 91 TRP A O 1
ATOM 765 N N . CYS A 1 92 ? -0.835 3.318 -10.159 1.00 86.81 92 CYS A N 1
ATOM 766 C CA . CYS A 1 92 ? -0.171 2.051 -10.472 1.00 86.81 92 CYS A CA 1
ATOM 767 C C . CYS A 1 92 ? -0.824 1.355 -11.674 1.00 86.81 92 CYS A C 1
ATOM 769 O O . CYS A 1 92 ? -0.108 0.894 -12.564 1.00 86.81 92 CYS A O 1
ATOM 771 N N . ASP A 1 93 ? -2.156 1.324 -11.730 1.00 86.25 93 ASP A N 1
ATOM 772 C CA . ASP A 1 93 ? -2.902 0.707 -12.831 1.00 86.25 93 ASP A CA 1
ATOM 773 C C . ASP A 1 93 ? -2.688 1.447 -14.160 1.00 86.25 93 ASP A C 1
ATOM 775 O O . ASP A 1 93 ? -2.431 0.812 -15.182 1.00 86.25 93 ASP A O 1
ATOM 779 N N . LYS A 1 94 ? -2.697 2.788 -14.161 1.00 87.31 94 LYS A N 1
ATOM 780 C CA . LYS A 1 94 ? -2.395 3.598 -15.359 1.00 87.31 94 LYS A CA 1
ATOM 781 C C . LYS A 1 94 ? -0.988 3.350 -15.904 1.00 87.31 94 LYS A C 1
ATOM 783 O O . LYS A 1 94 ? -0.785 3.341 -17.117 1.00 87.31 94 LYS A O 1
ATOM 788 N N . ASN A 1 95 ? -0.016 3.141 -15.020 1.00 80.50 95 ASN A N 1
ATOM 789 C CA . ASN A 1 95 ? 1.390 3.016 -15.398 1.00 80.50 95 ASN A CA 1
ATOM 790 C C . ASN A 1 95 ? 1.839 1.567 -15.649 1.00 80.50 95 ASN A C 1
ATOM 792 O O . ASN A 1 95 ? 2.947 1.358 -16.146 1.00 80.50 95 ASN A O 1
ATOM 796 N N . ILE A 1 96 ? 0.995 0.565 -15.376 1.00 79.94 96 ILE A N 1
ATOM 797 C CA . ILE A 1 96 ? 1.361 -0.858 -15.469 1.00 79.94 96 ILE A CA 1
ATOM 798 C C . ILE A 1 96 ? 1.866 -1.271 -16.860 1.00 79.94 96 ILE A C 1
ATOM 800 O O . ILE A 1 96 ? 2.777 -2.085 -16.966 1.00 79.94 96 ILE A O 1
ATOM 804 N N . ASN A 1 97 ? 1.324 -0.677 -17.926 1.00 74.19 97 ASN A N 1
ATOM 805 C CA . ASN A 1 97 ? 1.694 -1.000 -19.309 1.00 74.19 97 ASN A CA 1
ATOM 806 C C . ASN A 1 97 ? 3.012 -0.351 -19.751 1.00 74.19 97 ASN A C 1
ATOM 808 O O . ASN A 1 97 ? 3.591 -0.752 -20.757 1.00 74.19 97 ASN A O 1
ATOM 812 N N . THR A 1 98 ? 3.496 0.643 -19.004 1.00 71.00 98 THR A N 1
ATOM 813 C CA . THR A 1 98 ? 4.810 1.261 -19.241 1.00 71.00 98 THR A CA 1
ATOM 814 C C . THR A 1 98 ? 5.932 0.504 -18.529 1.00 71.00 98 THR A C 1
ATOM 816 O O . THR A 1 98 ? 7.109 0.734 -18.804 1.00 71.00 98 THR A O 1
ATOM 819 N N . ASP A 1 99 ? 5.568 -0.434 -17.651 1.00 68.12 99 ASP A N 1
ATOM 820 C CA . ASP A 1 99 ? 6.496 -1.192 -16.832 1.00 68.12 99 ASP A CA 1
ATOM 821 C C . ASP A 1 99 ? 7.012 -2.453 -17.526 1.00 68.12 99 ASP A C 1
ATOM 823 O O . ASP A 1 99 ? 6.352 -3.494 -17.564 1.00 68.12 99 ASP A O 1
ATOM 827 N N . LYS A 1 100 ? 8.258 -2.399 -17.992 1.00 66.31 100 LYS A N 1
ATOM 828 C CA . LYS A 1 100 ? 8.941 -3.573 -18.558 1.00 66.31 100 LYS A CA 1
ATOM 829 C C . LYS A 1 100 ? 9.421 -4.565 -17.495 1.00 66.31 100 LYS A C 1
ATOM 831 O O . LYS A 1 100 ? 9.816 -5.674 -17.838 1.00 66.31 100 LYS A O 1
ATOM 836 N N . THR A 1 101 ? 9.414 -4.177 -16.219 1.00 68.88 101 THR A N 1
ATOM 837 C CA . THR A 1 101 ? 9.947 -4.987 -15.112 1.00 68.88 101 THR A CA 1
ATOM 838 C C . THR A 1 101 ? 8.875 -5.816 -14.399 1.00 68.88 101 THR A C 1
ATOM 840 O O . THR A 1 101 ? 9.206 -6.688 -13.599 1.00 68.88 101 THR A O 1
ATOM 843 N N . HIS A 1 102 ? 7.591 -5.568 -14.686 1.00 74.56 102 HIS A N 1
ATOM 844 C CA . HIS A 1 102 ? 6.425 -6.121 -13.979 1.00 74.56 102 HIS A CA 1
ATOM 845 C C . HIS A 1 102 ? 6.374 -5.826 -12.466 1.00 74.56 102 HIS A C 1
ATOM 847 O O . HIS A 1 102 ? 5.505 -6.346 -11.758 1.00 74.56 102 HIS A O 1
ATOM 853 N N . ILE A 1 103 ? 7.272 -4.988 -11.947 1.00 79.50 103 ILE A N 1
ATOM 854 C CA . ILE A 1 103 ? 7.341 -4.636 -10.532 1.00 79.50 103 ILE A CA 1
ATOM 855 C C . ILE A 1 103 ? 6.177 -3.698 -10.163 1.00 79.50 103 ILE A C 1
ATOM 857 O O . ILE A 1 103 ? 5.571 -3.892 -9.110 1.00 79.50 103 ILE A O 1
ATOM 861 N N . LEU A 1 104 ? 5.770 -2.765 -11.037 1.00 79.62 104 LEU A N 1
ATOM 862 C CA . LEU A 1 104 ? 4.596 -1.886 -10.871 1.00 79.62 104 LEU A CA 1
ATOM 863 C C . LEU A 1 104 ? 3.298 -2.668 -10.688 1.00 79.62 104 LEU A C 1
ATOM 865 O O . LEU A 1 104 ? 2.457 -2.270 -9.882 1.00 79.62 104 LEU A O 1
ATOM 869 N N . ARG A 1 105 ? 3.167 -3.839 -11.321 1.00 84.44 105 ARG A N 1
ATOM 870 C CA . ARG A 1 105 ? 2.040 -4.743 -11.055 1.00 84.44 105 ARG A CA 1
ATOM 871 C C . ARG A 1 105 ? 2.021 -5.198 -9.597 1.00 84.44 105 ARG A C 1
ATOM 873 O O . ARG A 1 105 ? 0.971 -5.167 -8.961 1.00 84.44 105 ARG A O 1
ATOM 880 N N . ASN A 1 106 ? 3.167 -5.617 -9.065 1.00 88.31 106 ASN A N 1
ATOM 881 C CA . ASN A 1 106 ? 3.272 -6.063 -7.676 1.00 88.31 106 ASN A CA 1
ATOM 882 C C . ASN A 1 106 ? 3.118 -4.894 -6.692 1.00 88.31 106 ASN A C 1
ATOM 884 O O . ASN A 1 106 ? 2.483 -5.066 -5.654 1.00 88.31 106 ASN A O 1
ATOM 888 N N . PHE A 1 107 ? 3.598 -3.695 -7.037 1.00 86.69 107 PHE A N 1
ATOM 889 C CA . PHE A 1 107 ? 3.330 -2.479 -6.265 1.00 86.69 107 PHE A CA 1
ATOM 890 C C . PHE A 1 107 ? 1.837 -2.175 -6.174 1.00 86.69 107 PHE A C 1
ATOM 892 O O . PHE A 1 107 ? 1.323 -2.016 -5.069 1.00 86.69 107 PHE A O 1
ATOM 899 N N . GLY A 1 108 ? 1.123 -2.173 -7.305 1.00 87.19 108 GLY A N 1
ATOM 900 C CA . GLY A 1 108 ? -0.327 -1.971 -7.318 1.00 87.19 108 GLY A CA 1
ATOM 901 C C . GLY A 1 108 ? -1.047 -2.973 -6.413 1.00 87.19 108 GLY A C 1
ATOM 902 O O . GLY A 1 108 ? -1.956 -2.609 -5.670 1.00 87.19 108 GLY A O 1
ATOM 903 N N . LYS A 1 109 ? -0.576 -4.229 -6.362 1.00 91.94 109 LYS A N 1
ATOM 904 C CA . LYS A 1 109 ? -1.096 -5.226 -5.413 1.00 91.94 109 LYS A CA 1
ATOM 905 C C . LYS A 1 109 ? -0.793 -4.890 -3.953 1.00 91.94 109 LYS A C 1
ATOM 907 O O . LYS A 1 109 ? -1.690 -5.045 -3.126 1.00 91.94 109 LYS A O 1
ATOM 912 N N . VAL A 1 110 ? 0.412 -4.423 -3.622 1.00 91.75 110 VAL A N 1
ATOM 913 C CA . VAL A 1 110 ? 0.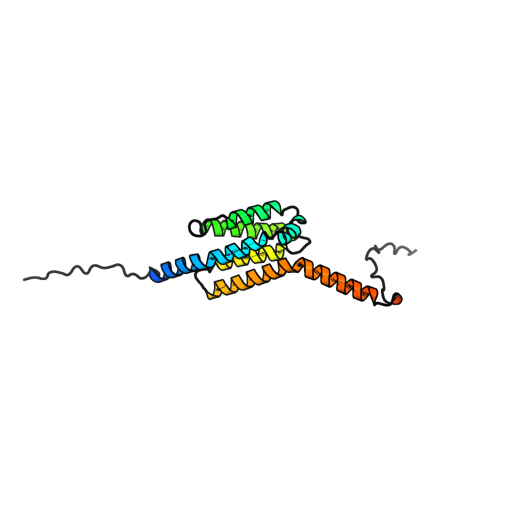727 -3.953 -2.260 1.00 91.75 110 VAL A CA 1
ATOM 914 C C . VAL A 1 110 ? -0.236 -2.841 -1.842 1.00 91.75 110 VAL A C 1
ATOM 916 O O . VAL A 1 110 ? -0.833 -2.932 -0.771 1.00 91.75 110 VAL A O 1
ATOM 919 N N . VAL A 1 111 ? -0.439 -1.837 -2.697 1.00 88.88 111 VAL A N 1
ATOM 920 C CA . VAL A 1 111 ? -1.303 -0.680 -2.408 1.00 88.88 111 VAL A CA 1
ATOM 921 C C . VAL A 1 111 ? -2.761 -1.108 -2.252 1.00 88.88 111 VAL A C 1
ATOM 923 O O . VAL A 1 111 ? -3.391 -0.790 -1.243 1.00 88.88 111 VAL A O 1
ATOM 926 N N . LYS A 1 112 ? -3.275 -1.926 -3.176 1.00 91.75 112 LYS A N 1
ATOM 927 C CA . LYS A 1 112 ? -4.619 -2.509 -3.090 1.00 91.75 112 LYS A CA 1
ATOM 928 C C . LYS A 1 112 ? -4.853 -3.232 -1.766 1.00 91.75 112 LYS A C 1
ATOM 930 O O . LYS A 1 112 ? -5.861 -3.021 -1.091 1.00 91.75 112 LYS A O 1
ATOM 935 N N . HIS A 1 113 ? -3.922 -4.101 -1.376 1.00 94.25 113 HIS A N 1
ATOM 936 C CA . HIS A 1 113 ? -4.055 -4.858 -0.135 1.00 94.25 113 HIS A CA 1
ATOM 937 C C . HIS A 1 113 ? -3.853 -3.977 1.106 1.00 94.25 113 HIS A C 1
ATOM 939 O O . HIS A 1 113 ? -4.491 -4.234 2.124 1.00 94.25 113 HIS A O 1
ATOM 945 N N . ALA A 1 114 ? -3.072 -2.896 1.023 1.00 90.06 114 ALA A N 1
ATOM 946 C CA . ALA A 1 114 ? -2.991 -1.883 2.074 1.00 90.06 114 ALA A CA 1
ATOM 947 C C . ALA A 1 114 ? -4.334 -1.162 2.283 1.00 90.06 114 ALA A C 1
ATOM 949 O O . ALA A 1 114 ? -4.773 -1.029 3.426 1.00 90.06 114 ALA A O 1
ATOM 950 N N . ILE A 1 115 ? -5.033 -0.782 1.205 1.00 87.75 115 ILE A N 1
ATOM 951 C CA . ILE A 1 115 ? -6.388 -0.206 1.275 1.00 87.75 115 ILE A CA 1
ATOM 952 C C . ILE A 1 115 ? -7.337 -1.181 1.969 1.00 87.75 115 ILE A C 1
ATOM 954 O O . ILE A 1 115 ? -8.019 -0.812 2.926 1.00 87.75 115 ILE A O 1
ATOM 958 N N . LEU A 1 116 ? -7.365 -2.438 1.516 1.00 90.12 116 LEU A N 1
ATOM 959 C CA . LEU A 1 116 ? -8.243 -3.458 2.086 1.00 90.12 116 LEU A CA 1
ATOM 960 C C . LEU A 1 116 ? -7.921 -3.735 3.559 1.00 90.12 116 LEU A C 1
ATOM 962 O O . LEU A 1 116 ? -8.847 -3.876 4.356 1.00 90.12 116 LEU A O 1
ATOM 966 N N . ALA A 1 117 ? -6.642 -3.758 3.940 1.00 91.94 117 ALA A N 1
ATOM 967 C CA . ALA A 1 117 ? -6.229 -3.905 5.331 1.00 91.94 117 ALA A CA 1
ATOM 968 C C . ALA A 1 117 ? -6.708 -2.723 6.186 1.00 91.94 117 ALA A C 1
ATOM 970 O O . ALA A 1 117 ? -7.305 -2.940 7.235 1.00 91.94 117 ALA A O 1
ATOM 971 N N . ILE A 1 118 ? -6.526 -1.483 5.723 1.00 86.69 118 ILE A N 1
ATOM 972 C CA . ILE A 1 118 ? -6.957 -0.279 6.451 1.00 86.69 118 ILE A CA 1
ATOM 973 C C . ILE A 1 118 ? -8.484 -0.224 6.584 1.00 86.69 118 ILE A C 1
ATOM 975 O O . ILE A 1 118 ? -8.993 0.049 7.667 1.00 86.69 118 ILE A O 1
ATOM 979 N N . LEU A 1 119 ? -9.236 -0.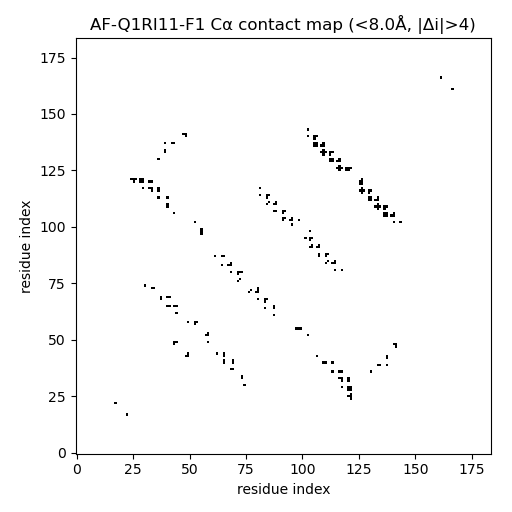550 5.526 1.00 85.38 119 LEU A N 1
ATOM 980 C CA . LEU A 1 119 ? -10.704 -0.629 5.579 1.00 85.38 119 LEU A CA 1
ATOM 981 C C . LEU A 1 119 ? -11.208 -1.687 6.568 1.00 85.38 119 LEU A C 1
ATOM 983 O O . LEU A 1 119 ? -12.301 -1.551 7.113 1.00 85.38 119 LEU A O 1
ATOM 987 N N . ASN A 1 120 ? -10.409 -2.727 6.801 1.00 86.50 120 ASN A N 1
ATOM 988 C CA . ASN A 1 120 ? -10.735 -3.831 7.690 1.00 86.50 120 ASN A CA 1
ATOM 989 C C . ASN A 1 120 ? -9.933 -3.802 8.992 1.00 86.50 120 ASN A C 1
ATOM 991 O O . ASN A 1 120 ? -9.872 -4.818 9.676 1.00 86.50 120 ASN A O 1
ATOM 995 N N . ALA A 1 121 ? -9.341 -2.672 9.378 1.00 85.12 121 ALA A N 1
ATOM 996 C CA . ALA A 1 121 ? -8.496 -2.628 10.566 1.00 85.12 121 ALA A CA 1
ATOM 997 C C . ALA A 1 121 ? -9.275 -2.940 11.863 1.00 85.12 121 ALA A C 1
ATOM 999 O O . ALA A 1 121 ? -8.707 -3.543 12.770 1.00 85.12 121 ALA A O 1
ATOM 1000 N N . GLY A 1 122 ? -10.592 -2.705 11.910 1.00 82.81 122 GLY A N 1
ATOM 1001 C CA . GLY A 1 122 ? -11.476 -3.217 12.969 1.00 82.81 122 GLY A CA 1
ATOM 1002 C C . GLY A 1 122 ? -11.708 -4.740 12.957 1.00 82.81 122 GLY A C 1
ATOM 1003 O O . GLY A 1 122 ? -11.920 -5.345 14.005 1.00 82.81 122 GLY A O 1
ATOM 1004 N N . ASN A 1 123 ? -11.609 -5.401 11.800 1.00 87.75 123 ASN A N 1
ATOM 1005 C CA . ASN A 1 123 ? -11.803 -6.846 11.638 1.00 87.75 123 ASN A CA 1
ATOM 1006 C C . ASN A 1 123 ? -10.451 -7.575 11.578 1.00 87.75 123 ASN A C 1
ATOM 1008 O O . ASN A 1 123 ? -9.802 -7.632 10.533 1.00 87.75 123 ASN A O 1
ATOM 1012 N N . LYS A 1 124 ? -10.047 -8.193 12.696 1.00 88.25 124 LYS A N 1
ATOM 1013 C CA . LYS A 1 124 ? -8.735 -8.854 12.836 1.00 88.25 124 LYS A CA 1
ATOM 1014 C C . LYS A 1 124 ? -8.466 -9.890 11.742 1.00 88.25 124 LYS A C 1
ATOM 1016 O O . LYS A 1 124 ? -7.381 -9.909 11.170 1.00 88.25 124 LYS A O 1
ATOM 1021 N N . THR A 1 125 ? -9.439 -10.748 11.446 1.00 90.94 125 THR A N 1
ATOM 1022 C CA . THR A 1 125 ? -9.264 -11.860 10.503 1.00 90.94 125 THR A CA 1
ATOM 1023 C C . THR A 1 125 ? -9.023 -11.354 9.087 1.00 90.94 125 THR A C 1
ATOM 1025 O O . THR A 1 125 ? -8.098 -11.811 8.410 1.00 90.94 125 THR A O 1
ATOM 1028 N N . THR A 1 126 ? -9.825 -10.386 8.639 1.00 92.06 126 THR A N 1
ATOM 1029 C CA . THR A 1 126 ? -9.645 -9.791 7.312 1.00 92.06 126 THR A CA 1
ATOM 1030 C C . THR A 1 126 ? -8.364 -8.961 7.259 1.00 92.06 126 THR A C 1
ATOM 1032 O O . THR A 1 126 ? -7.608 -9.094 6.300 1.00 92.06 126 THR A O 1
ATOM 1035 N N . PHE A 1 127 ? -8.057 -8.188 8.305 1.00 92.00 127 PHE A N 1
ATOM 1036 C CA . PHE A 1 127 ? -6.811 -7.427 8.401 1.00 92.00 127 PHE A CA 1
ATOM 1037 C C . PHE A 1 127 ? -5.570 -8.313 8.217 1.00 92.00 127 PHE A C 1
ATOM 1039 O O . PHE A 1 127 ? -4.743 -8.044 7.348 1.00 92.00 127 PHE A O 1
ATOM 1046 N N . GLU A 1 128 ? -5.454 -9.403 8.982 1.00 92.88 128 GLU A N 1
ATOM 1047 C CA . GLU A 1 128 ? -4.293 -10.299 8.906 1.00 92.88 128 GLU A CA 1
ATOM 1048 C C . GLU A 1 128 ? -4.189 -11.008 7.549 1.00 92.88 128 GLU A C 1
ATOM 1050 O O . GLU A 1 128 ? -3.090 -11.224 7.033 1.00 92.88 128 GLU A O 1
ATOM 1055 N N . ARG A 1 129 ? -5.326 -11.339 6.924 1.00 95.88 129 ARG A N 1
ATOM 1056 C CA . ARG A 1 129 ? -5.349 -11.906 5.568 1.00 95.88 129 ARG A CA 1
ATOM 1057 C C . ARG A 1 129 ? -4.761 -10.934 4.550 1.00 95.88 129 ARG A C 1
ATOM 1059 O O . ARG A 1 129 ? -3.939 -11.338 3.729 1.00 95.88 129 ARG A O 1
ATOM 1066 N N . GLU A 1 130 ? -5.172 -9.673 4.594 1.00 96.38 130 GLU A N 1
ATOM 1067 C CA . GLU A 1 130 ? -4.675 -8.657 3.667 1.00 96.38 130 GLU A CA 1
ATOM 1068 C C . GLU A 1 130 ? -3.209 -8.312 3.958 1.00 96.38 130 GLU A C 1
ATOM 1070 O O . GLU A 1 130 ? -2.401 -8.248 3.033 1.00 96.38 130 GLU A O 1
ATOM 1075 N N . LYS A 1 131 ? -2.812 -8.247 5.235 1.00 94.38 131 LYS A N 1
ATOM 1076 C CA . LYS A 1 131 ? -1.412 -8.064 5.643 1.00 94.38 131 LYS A CA 1
ATOM 1077 C C . LYS A 1 131 ? -0.488 -9.167 5.117 1.00 94.38 131 LYS A C 1
ATOM 1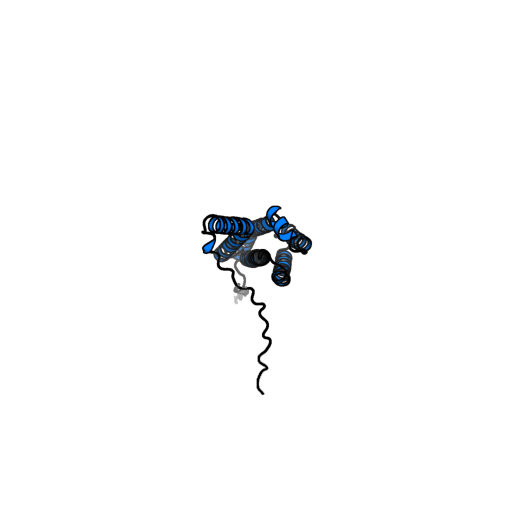079 O O . LYS A 1 131 ? 0.597 -8.871 4.621 1.00 94.38 131 LYS A O 1
ATOM 1084 N N . LYS A 1 132 ? -0.924 -10.432 5.138 1.00 95.69 132 LYS A N 1
ATOM 1085 C CA . LYS A 1 132 ? -0.171 -11.543 4.523 1.00 95.69 132 LYS A CA 1
ATOM 1086 C C . LYS A 1 132 ? 0.044 -11.336 3.023 1.00 95.69 132 LYS A C 1
ATOM 1088 O O . LYS A 1 132 ? 1.144 -11.578 2.533 1.00 95.69 132 LYS A O 1
ATOM 1093 N N . LYS A 1 133 ? -0.973 -10.857 2.300 1.00 97.06 133 LYS A N 1
ATOM 1094 C CA . LYS A 1 133 ? -0.849 -10.558 0.864 1.00 97.06 133 LYS A CA 1
ATOM 1095 C C . LYS A 1 133 ? 0.110 -9.398 0.610 1.00 97.06 133 LYS A C 1
ATOM 1097 O O . LYS A 1 133 ? 0.926 -9.497 -0.299 1.00 97.06 133 LYS A O 1
ATOM 1102 N N . ILE A 1 134 ? 0.066 -8.344 1.429 1.00 94.12 134 ILE A N 1
ATOM 1103 C CA . ILE A 1 134 ? 1.037 -7.238 1.355 1.00 94.12 134 ILE A CA 1
ATOM 1104 C C . ILE A 1 134 ? 2.463 -7.783 1.467 1.00 94.12 134 ILE A C 1
ATOM 1106 O O . ILE A 1 134 ? 3.285 -7.525 0.591 1.00 94.12 134 ILE A O 1
ATOM 1110 N N . ASN A 1 135 ? 2.733 -8.593 2.493 1.00 93.94 135 ASN A N 1
ATOM 1111 C CA . ASN A 1 135 ? 4.059 -9.168 2.718 1.00 93.94 135 ASN A CA 1
ATOM 1112 C C . ASN A 1 135 ? 4.502 -10.078 1.561 1.00 93.94 135 ASN A C 1
ATOM 1114 O O . ASN A 1 135 ? 5.664 -10.043 1.166 1.00 93.94 135 ASN A O 1
ATOM 1118 N N . PHE A 1 136 ? 3.579 -10.854 0.985 1.00 94.31 136 PHE A N 1
ATOM 1119 C CA . PHE A 1 136 ? 3.854 -11.683 -0.189 1.00 94.31 136 PHE A CA 1
ATOM 1120 C C . PHE A 1 136 ? 4.321 -10.845 -1.389 1.00 94.31 136 PHE A C 1
ATOM 1122 O O . PHE A 1 136 ? 5.357 -11.142 -1.984 1.00 94.31 136 PHE A O 1
ATOM 1129 N N . TYR A 1 137 ? 3.603 -9.771 -1.729 1.00 92.62 137 TYR A N 1
ATOM 1130 C CA . TYR A 1 137 ? 3.982 -8.924 -2.864 1.00 92.62 137 TYR A CA 1
ATOM 1131 C C . TYR A 1 137 ? 5.231 -8.082 -2.584 1.00 92.62 137 TYR A C 1
ATOM 1133 O O . TYR A 1 137 ? 6.053 -7.924 -3.483 1.00 92.62 137 TYR A O 1
ATOM 1141 N N . LEU A 1 138 ? 5.432 -7.614 -1.347 1.00 90.94 138 LEU A N 1
ATOM 1142 C CA . LEU A 1 138 ? 6.690 -6.984 -0.927 1.00 90.94 138 LEU A CA 1
ATOM 1143 C C . LEU A 1 138 ? 7.879 -7.923 -1.132 1.00 90.94 138 LEU A C 1
ATOM 1145 O O . LEU A 1 138 ? 8.901 -7.527 -1.690 1.00 90.94 138 LEU A O 1
ATOM 1149 N N . HIS A 1 139 ? 7.730 -9.185 -0.735 1.00 89.75 139 HIS A N 1
ATOM 1150 C CA . HIS A 1 139 ? 8.752 -10.197 -0.956 1.00 89.75 139 HIS A CA 1
ATOM 1151 C C . HIS A 1 139 ? 9.007 -10.425 -2.454 1.00 89.75 139 HIS A C 1
ATOM 1153 O O . HIS A 1 139 ? 10.161 -10.487 -2.874 1.00 89.75 139 HIS A O 1
ATOM 1159 N N . ALA A 1 140 ? 7.963 -10.483 -3.285 1.00 87.94 140 ALA A N 1
ATOM 1160 C CA . ALA A 1 140 ? 8.116 -10.613 -4.735 1.00 87.94 140 ALA A CA 1
ATOM 1161 C C . ALA A 1 140 ? 8.858 -9.419 -5.367 1.00 87.94 140 ALA A C 1
ATOM 1163 O O . ALA A 1 140 ? 9.694 -9.617 -6.248 1.00 87.94 140 ALA A O 1
ATOM 1164 N N . ILE A 1 141 ? 8.595 -8.191 -4.902 1.00 86.12 141 ILE A N 1
ATOM 1165 C CA . ILE A 1 141 ? 9.289 -6.974 -5.353 1.00 86.12 141 ILE A CA 1
ATOM 1166 C C . ILE A 1 141 ? 10.782 -7.062 -5.022 1.00 86.12 141 ILE A C 1
ATOM 1168 O O . ILE A 1 141 ? 11.611 -6.950 -5.927 1.00 86.12 141 ILE A O 1
ATOM 1172 N N . LYS A 1 142 ? 11.122 -7.339 -3.756 1.00 85.31 142 LYS A N 1
ATOM 1173 C CA . LYS A 1 142 ? 12.516 -7.431 -3.281 1.00 85.31 142 LYS A CA 1
ATOM 1174 C C . LYS A 1 142 ? 13.329 -8.485 -4.039 1.00 85.31 142 LYS A C 1
ATOM 1176 O O . LYS A 1 142 ? 14.494 -8.267 -4.352 1.00 85.31 142 LYS A O 1
ATOM 1181 N N . ASN A 1 143 ? 12.705 -9.607 -4.396 1.00 81.50 143 ASN A N 1
ATOM 1182 C CA . ASN A 1 143 ? 13.384 -10.725 -5.059 1.00 81.50 143 ASN A CA 1
ATOM 1183 C C . ASN A 1 143 ? 13.304 -10.698 -6.596 1.00 81.50 143 ASN A C 1
ATOM 1185 O O . ASN A 1 143 ? 13.822 -11.599 -7.259 1.00 81.50 143 ASN A O 1
ATOM 1189 N N . SER A 1 144 ? 12.699 -9.667 -7.191 1.00 75.06 144 SER A N 1
ATOM 1190 C CA . SER A 1 144 ? 12.532 -9.563 -8.649 1.00 75.06 144 SER A CA 1
ATOM 1191 C C . SER A 1 144 ? 13.869 -9.582 -9.413 1.00 75.06 144 SER A C 1
ATOM 1193 O O . SER A 1 144 ? 13.991 -10.284 -10.418 1.00 75.06 144 SER A O 1
ATOM 1195 N N . ARG A 1 145 ? 14.916 -8.915 -8.899 1.00 63.75 145 ARG A N 1
ATOM 1196 C CA . ARG A 1 145 ? 16.276 -8.952 -9.479 1.00 63.75 145 ARG A CA 1
ATOM 1197 C C . ARG A 1 145 ? 16.983 -10.296 -9.294 1.00 63.75 145 ARG A C 1
ATOM 1199 O O . ARG A 1 145 ? 17.688 -10.743 -10.199 1.00 63.75 145 ARG A O 1
ATOM 1206 N N . GLN A 1 146 ? 16.799 -10.948 -8.144 1.00 57.97 146 GLN A N 1
ATOM 1207 C CA . GLN A 1 146 ? 17.434 -12.239 -7.859 1.00 57.97 146 GLN A CA 1
ATOM 1208 C C . GLN A 1 146 ? 16.916 -13.324 -8.804 1.00 57.97 146 GLN A C 1
ATOM 1210 O O . GLN A 1 146 ? 17.709 -14.089 -9.346 1.00 57.97 146 GLN A O 1
ATOM 1215 N N . ASN A 1 147 ? 15.614 -13.331 -9.095 1.00 54.12 147 ASN A N 1
ATOM 1216 C CA . ASN A 1 147 ? 15.024 -14.301 -10.015 1.00 54.12 147 ASN A CA 1
ATOM 1217 C C . ASN A 1 147 ? 15.562 -14.172 -11.446 1.00 54.12 147 ASN A C 1
ATOM 1219 O O . ASN A 1 147 ? 15.822 -15.192 -12.083 1.00 54.12 147 ASN A O 1
ATOM 1223 N N . ILE A 1 148 ? 15.794 -12.954 -11.947 1.00 57.12 148 ILE A N 1
ATOM 12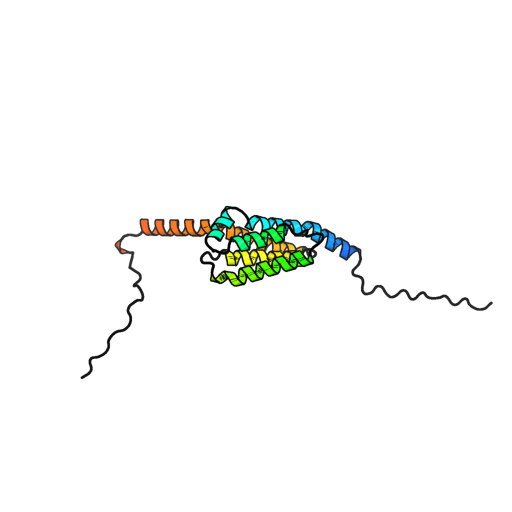24 C CA . ILE A 1 148 ? 16.388 -12.751 -13.279 1.00 57.12 148 ILE A CA 1
ATOM 1225 C C . ILE A 1 148 ? 17.857 -13.184 -13.280 1.00 57.12 148 ILE A C 1
ATOM 1227 O O . ILE A 1 148 ? 18.254 -13.938 -14.162 1.00 57.12 148 ILE A O 1
ATOM 1231 N N . SER A 1 149 ? 18.649 -12.777 -12.281 1.00 55.91 149 SER A N 1
ATOM 1232 C CA . SER A 1 149 ? 20.068 -13.156 -12.188 1.00 55.91 149 SER A CA 1
ATOM 1233 C C . SER A 1 149 ? 20.251 -14.676 -12.099 1.00 55.91 149 SER A C 1
ATOM 1235 O O . SER A 1 149 ? 20.991 -15.257 -12.886 1.00 55.91 149 SER A O 1
ATOM 1237 N N . ILE A 1 150 ? 19.487 -15.346 -11.228 1.00 59.09 150 ILE A N 1
ATOM 1238 C CA . ILE A 1 150 ? 19.506 -16.809 -11.082 1.00 59.09 150 ILE A CA 1
ATOM 1239 C C . ILE A 1 150 ? 19.063 -17.495 -12.381 1.00 59.09 150 ILE A C 1
ATOM 1241 O O . ILE A 1 150 ? 19.647 -18.502 -12.775 1.00 59.09 150 ILE A O 1
ATOM 1245 N N . THR A 1 151 ? 18.042 -16.970 -13.062 1.00 59.22 151 THR A N 1
ATOM 1246 C CA . THR A 1 151 ? 17.554 -17.543 -14.327 1.00 59.22 151 THR A CA 1
ATOM 1247 C C . THR A 1 151 ? 18.578 -17.382 -15.446 1.00 59.22 151 THR A C 1
ATOM 1249 O O . THR A 1 151 ? 18.843 -18.339 -16.168 1.00 59.22 151 THR A O 1
ATOM 1252 N N . VAL A 1 152 ? 19.210 -16.213 -15.562 1.00 66.75 152 VAL A N 1
ATOM 1253 C CA . VAL A 1 152 ? 20.292 -15.969 -16.522 1.00 66.75 152 VAL A CA 1
ATOM 1254 C C . VAL A 1 152 ? 21.494 -16.862 -16.223 1.00 66.75 152 VAL A C 1
ATOM 1256 O O . VAL A 1 152 ? 22.054 -17.436 -17.150 1.00 66.75 152 VAL A O 1
ATOM 1259 N N . GLU A 1 153 ? 21.867 -17.041 -14.956 1.00 71.00 153 GLU A N 1
ATOM 1260 C CA . GLU A 1 153 ? 22.981 -17.911 -14.568 1.00 71.00 153 GLU A CA 1
ATOM 1261 C C . GLU A 1 153 ? 22.677 -19.387 -14.864 1.00 71.00 153 GLU A C 1
ATOM 1263 O O . GLU A 1 153 ? 23.524 -20.101 -15.400 1.00 71.00 153 GLU A O 1
ATOM 1268 N N . LYS A 1 154 ? 21.437 -19.836 -14.622 1.00 64.69 154 LYS A N 1
ATOM 1269 C CA . LYS A 1 154 ? 20.961 -21.165 -15.040 1.00 64.69 154 LYS A CA 1
ATOM 1270 C C . LYS A 1 154 ? 21.026 -21.333 -16.558 1.00 64.69 154 LYS A C 1
ATOM 1272 O O . LYS A 1 154 ? 21.556 -22.337 -17.019 1.00 64.69 154 LYS A O 1
ATOM 1277 N N . ILE A 1 155 ? 20.555 -20.351 -17.331 1.00 73.12 155 ILE A N 1
ATOM 1278 C CA . ILE A 1 155 ? 20.631 -20.368 -18.802 1.00 73.12 155 ILE A CA 1
ATOM 1279 C C . ILE A 1 155 ? 22.092 -20.402 -19.265 1.00 73.12 155 ILE A C 1
ATOM 1281 O O . ILE A 1 155 ? 22.440 -21.220 -20.110 1.00 73.12 155 ILE A O 1
ATOM 1285 N N . ARG A 1 156 ? 22.974 -19.577 -18.688 1.00 71.00 156 ARG A N 1
ATOM 1286 C CA . ARG A 1 156 ? 24.413 -19.580 -18.996 1.00 71.00 156 ARG A CA 1
ATOM 1287 C C . ARG A 1 156 ? 25.056 -20.922 -18.680 1.00 71.00 156 ARG A C 1
ATOM 1289 O O . ARG A 1 156 ? 25.848 -21.398 -19.484 1.00 71.00 156 ARG A O 1
ATOM 1296 N N . ASN A 1 157 ? 24.733 -21.531 -17.542 1.00 76.25 157 ASN A N 1
ATOM 1297 C CA . ASN A 1 157 ? 25.269 -22.839 -17.174 1.00 76.25 157 ASN A CA 1
ATOM 1298 C C . ASN A 1 157 ? 24.793 -23.926 -18.136 1.00 76.25 157 ASN A C 1
ATOM 1300 O O . ASN A 1 157 ? 25.617 -24.719 -18.582 1.00 76.25 157 ASN A O 1
ATOM 1304 N N . VAL A 1 158 ? 23.517 -23.909 -18.529 1.00 75.44 158 VAL A N 1
ATOM 1305 C CA . VAL A 1 158 ? 22.991 -24.812 -19.561 1.00 75.44 158 VAL A CA 1
ATOM 1306 C C . VAL A 1 158 ? 23.731 -24.599 -20.883 1.00 75.44 158 VAL A C 1
ATOM 1308 O O . VAL A 1 158 ? 24.258 -25.561 -21.426 1.00 75.44 158 VAL A O 1
ATOM 1311 N N . ILE A 1 159 ? 23.875 -23.360 -21.365 1.00 72.06 159 ILE A N 1
ATOM 1312 C CA . ILE A 1 159 ? 24.603 -23.052 -22.610 1.00 72.06 159 ILE A CA 1
ATOM 1313 C C . ILE A 1 159 ? 26.066 -23.516 -22.541 1.00 72.06 159 ILE A C 1
ATOM 1315 O O . ILE A 1 159 ? 26.545 -24.136 -23.482 1.00 72.06 159 ILE A O 1
ATOM 1319 N N . LYS A 1 160 ? 26.767 -23.280 -21.424 1.00 71.81 160 LYS A N 1
ATOM 1320 C CA . LYS A 1 160 ? 28.164 -23.713 -21.228 1.00 71.81 160 LYS A CA 1
ATOM 1321 C C . LYS A 1 160 ? 28.349 -25.234 -21.269 1.00 71.81 160 LYS A C 1
ATOM 1323 O O . LYS A 1 160 ? 29.435 -25.686 -21.605 1.00 71.81 160 LYS A O 1
ATOM 1328 N N . HIS A 1 161 ? 27.324 -26.002 -20.899 1.00 69.38 161 HIS A N 1
ATOM 1329 C CA . HIS A 1 161 ? 27.384 -27.467 -20.806 1.00 69.38 161 HIS A CA 1
ATOM 1330 C C . HIS A 1 161 ? 26.600 -28.162 -21.928 1.00 69.38 161 HIS A C 1
ATOM 1332 O O . HIS A 1 161 ? 26.495 -29.387 -21.938 1.00 69.38 161 HIS A O 1
ATOM 1338 N N . THR A 1 162 ? 26.045 -27.399 -22.875 1.00 62.06 162 THR A N 1
ATOM 1339 C CA . THR A 1 162 ? 25.361 -27.947 -24.045 1.00 62.06 162 THR A CA 1
ATOM 1340 C C . THR A 1 162 ? 26.376 -28.094 -25.182 1.00 62.06 162 THR A C 1
ATOM 1342 O O . THR A 1 162 ? 26.999 -27.099 -25.555 1.00 62.06 162 THR A O 1
ATOM 1345 N N . PRO A 1 163 ? 26.557 -29.295 -25.761 1.00 59.59 163 PRO A N 1
ATOM 1346 C CA . PRO A 1 163 ? 27.421 -29.492 -26.922 1.00 59.59 163 PRO A CA 1
ATOM 1347 C C . PRO A 1 163 ? 26.990 -28.579 -28.077 1.00 59.59 163 PRO A C 1
ATOM 1349 O O . PRO A 1 163 ? 25.796 -28.500 -28.381 1.00 59.59 163 PRO A O 1
ATOM 1352 N N . SER A 1 164 ? 27.960 -27.925 -28.724 1.00 58.53 164 SER A N 1
ATOM 1353 C CA . SER A 1 164 ? 27.783 -26.944 -29.813 1.00 58.53 164 SER A CA 1
ATOM 1354 C C . SER A 1 164 ? 26.765 -27.370 -30.883 1.00 58.53 164 SER A C 1
ATOM 1356 O O . SER A 1 164 ? 26.001 -26.545 -31.379 1.00 58.53 164 SER A O 1
ATOM 1358 N N . ASP A 1 165 ? 26.683 -28.668 -31.178 1.00 58.38 165 ASP A N 1
ATOM 1359 C CA . ASP A 1 165 ? 25.825 -29.224 -32.232 1.00 58.38 165 ASP A CA 1
ATOM 1360 C C . ASP A 1 165 ? 24.328 -29.289 -31.864 1.00 58.38 165 ASP A C 1
ATOM 1362 O O . ASP A 1 165 ? 23.482 -29.594 -32.707 1.00 58.38 165 ASP A O 1
ATOM 1366 N N . SER A 1 166 ? 23.970 -28.983 -30.611 1.00 54.91 166 SER A N 1
ATOM 1367 C CA . SER A 1 166 ? 22.590 -29.076 -30.104 1.00 54.91 166 SER A CA 1
ATOM 1368 C C . SER A 1 166 ? 21.842 -27.737 -30.111 1.00 54.91 166 SER A C 1
ATOM 1370 O O . SER A 1 166 ? 20.624 -27.711 -29.923 1.00 54.91 166 SER A O 1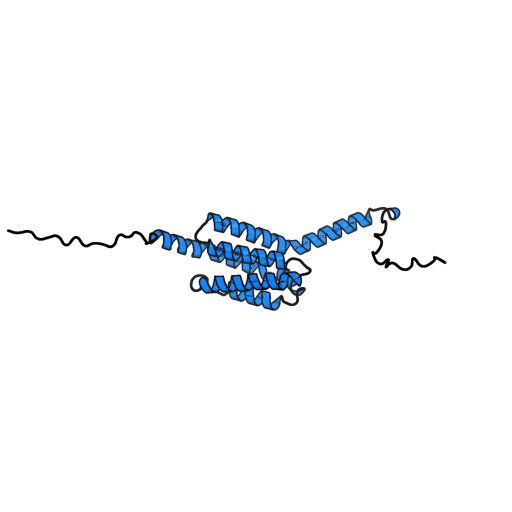
ATOM 1372 N N . ILE A 1 167 ? 22.533 -26.612 -30.337 1.00 55.84 167 ILE A N 1
ATOM 1373 C CA . ILE A 1 167 ? 21.910 -25.282 -30.399 1.00 55.84 167 ILE A CA 1
ATOM 1374 C C . ILE A 1 167 ? 21.337 -25.080 -31.807 1.00 55.84 167 ILE A C 1
ATOM 1376 O O . ILE A 1 167 ? 21.897 -24.379 -32.649 1.00 55.84 167 ILE A O 1
ATOM 1380 N N . ARG A 1 168 ? 20.195 -25.713 -32.095 1.00 50.16 168 ARG A N 1
ATOM 1381 C CA . ARG A 1 168 ? 19.428 -25.382 -33.302 1.00 50.16 168 ARG A CA 1
ATOM 1382 C C . ARG A 1 168 ? 18.810 -23.998 -33.129 1.00 50.16 168 ARG A C 1
ATOM 1384 O O . ARG A 1 168 ? 17.939 -23.792 -32.287 1.00 50.16 168 ARG A O 1
ATOM 1391 N N . PHE A 1 169 ? 19.291 -23.062 -33.942 1.00 48.00 169 PHE A N 1
ATOM 1392 C CA . PHE A 1 169 ? 18.730 -21.731 -34.147 1.00 48.00 169 PHE A CA 1
ATOM 1393 C C . PHE A 1 169 ? 17.196 -21.773 -34.230 1.00 48.00 169 PHE A C 1
ATOM 1395 O O . PHE A 1 169 ? 16.626 -22.502 -35.042 1.00 48.00 169 PHE A O 1
ATOM 1402 N N . ILE A 1 170 ? 16.527 -20.943 -33.428 1.00 44.78 170 ILE A N 1
ATOM 1403 C CA . ILE A 1 170 ? 15.118 -20.599 -33.642 1.00 44.78 170 ILE A CA 1
ATOM 1404 C C . ILE A 1 170 ? 15.085 -19.722 -34.905 1.00 44.78 170 ILE A C 1
ATOM 1406 O O . ILE A 1 170 ? 15.717 -18.661 -34.897 1.00 44.78 170 ILE A O 1
ATOM 1410 N N . PRO A 1 171 ? 14.401 -20.113 -35.997 1.00 40.25 171 PRO A N 1
ATOM 1411 C CA . PRO A 1 171 ? 14.349 -19.282 -37.187 1.00 40.25 171 PRO A CA 1
ATOM 1412 C C . PRO A 1 171 ? 13.593 -17.996 -36.859 1.00 40.25 171 PRO A C 1
ATOM 1414 O O . PRO A 1 171 ? 12.473 -18.021 -36.341 1.00 40.25 171 PRO A O 1
ATOM 1417 N N . ASN A 1 172 ? 14.218 -16.866 -37.168 1.00 38.41 172 ASN A N 1
ATOM 1418 C CA . ASN A 1 172 ? 13.598 -15.554 -37.102 1.00 38.41 172 ASN A CA 1
ATOM 1419 C C . ASN A 1 172 ? 12.366 -15.546 -38.028 1.00 38.41 172 ASN A C 1
ATOM 1421 O O . ASN A 1 172 ? 12.497 -15.808 -39.225 1.00 38.41 172 ASN A O 1
ATOM 1425 N N . LYS A 1 173 ? 11.167 -15.270 -37.498 1.00 43.69 173 LYS A N 1
ATOM 1426 C CA . LYS A 1 173 ? 9.913 -15.185 -38.274 1.00 43.69 173 LYS A CA 1
ATOM 1427 C C . LYS A 1 173 ? 9.844 -13.891 -39.100 1.00 43.69 173 LYS A C 1
ATOM 1429 O O . LYS A 1 173 ? 8.882 -13.146 -38.998 1.00 43.69 173 LYS A O 1
ATOM 1434 N N . ASN A 1 174 ? 10.840 -13.659 -39.948 1.00 45.06 174 ASN A N 1
ATOM 1435 C CA . ASN A 1 174 ? 10.794 -12.676 -41.026 1.00 45.06 174 ASN A CA 1
ATOM 1436 C C . ASN A 1 174 ? 11.078 -13.386 -42.356 1.00 45.06 174 ASN A C 1
ATOM 1438 O O . ASN A 1 174 ? 12.050 -13.086 -43.038 1.00 45.06 174 ASN A O 1
ATOM 1442 N N . HIS A 1 175 ? 10.221 -14.338 -42.727 1.00 42.25 175 HIS A N 1
ATOM 1443 C CA . HIS A 1 175 ? 10.065 -14.735 -44.125 1.00 42.25 175 HIS A CA 1
ATOM 1444 C C . HIS A 1 175 ? 8.679 -14.279 -44.573 1.00 42.25 175 HIS A C 1
ATOM 1446 O O . HIS A 1 175 ? 7.685 -14.992 -44.469 1.00 42.25 175 HIS A O 1
ATOM 1452 N N . ILE A 1 176 ? 8.628 -13.014 -44.986 1.00 40.38 176 ILE A N 1
ATOM 1453 C CA . ILE A 1 176 ? 7.492 -12.429 -45.687 1.00 40.38 176 ILE A CA 1
ATOM 1454 C C . ILE A 1 176 ? 7.382 -13.133 -47.042 1.00 40.38 176 ILE A C 1
ATOM 1456 O O . 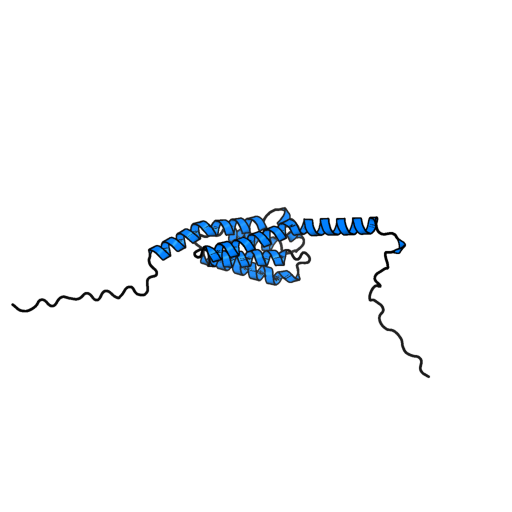ILE A 1 176 ? 8.347 -13.209 -47.801 1.00 40.38 176 ILE A O 1
ATOM 1460 N N . SER A 1 177 ? 6.190 -13.649 -47.309 1.00 47.03 177 SER A N 1
ATOM 1461 C CA . SER A 1 177 ? 5.735 -14.264 -48.550 1.00 47.03 177 SER A CA 1
ATOM 1462 C C . SER A 1 177 ? 5.988 -13.375 -49.775 1.00 47.03 177 SER A C 1
ATOM 1464 O O . SER A 1 177 ? 5.409 -12.296 -49.870 1.00 47.03 177 SER A O 1
ATOM 1466 N N . ARG A 1 178 ? 6.801 -13.848 -50.724 1.00 38.72 178 ARG A N 1
ATOM 1467 C CA . ARG A 1 178 ? 6.958 -13.383 -52.120 1.00 38.72 178 ARG A CA 1
ATOM 1468 C C . ARG A 1 178 ? 7.638 -14.546 -52.861 1.00 38.72 178 ARG A C 1
ATOM 1470 O O . ARG A 1 178 ? 8.665 -15.000 -52.385 1.00 38.72 178 ARG A O 1
ATOM 1477 N N . GLU A 1 179 ? 7.167 -15.174 -53.930 1.00 38.06 179 GLU A N 1
ATOM 1478 C CA . GLU A 1 179 ? 6.112 -14.942 -54.911 1.00 38.06 179 GLU A CA 1
ATOM 1479 C C . GLU A 1 179 ? 5.667 -16.327 -55.418 1.00 38.06 179 GLU A C 1
ATOM 1481 O O . GLU A 1 179 ? 6.492 -17.112 -55.885 1.00 38.06 179 GLU A O 1
ATOM 1486 N N . GLN A 1 180 ? 4.369 -16.630 -55.379 1.00 39.94 180 GLN A N 1
ATOM 1487 C CA . GLN A 1 180 ? 3.785 -17.520 -56.381 1.00 39.94 180 GLN A CA 1
ATOM 1488 C C . GLN A 1 180 ? 3.337 -16.623 -57.528 1.00 39.94 180 GLN A C 1
ATOM 1490 O O . GLN A 1 180 ? 2.313 -15.961 -57.430 1.00 39.94 180 GLN A O 1
ATOM 1495 N N . ASN A 1 181 ? 4.141 -16.560 -58.585 1.00 43.41 181 ASN A N 1
ATOM 1496 C CA . ASN A 1 181 ? 3.715 -16.057 -59.886 1.00 43.41 181 ASN A CA 1
ATOM 1497 C C . ASN A 1 181 ? 4.563 -16.716 -60.973 1.00 43.41 181 ASN A C 1
ATOM 1499 O O . ASN A 1 181 ? 5.484 -16.113 -61.513 1.00 43.41 181 ASN A O 1
ATOM 1503 N N . LYS A 1 182 ? 4.235 -17.969 -61.300 1.00 39.44 182 LYS A N 1
ATOM 1504 C CA . LYS A 1 182 ? 4.443 -18.523 -62.643 1.00 39.44 182 LYS A CA 1
ATOM 1505 C C . LYS A 1 182 ? 3.288 -19.466 -62.974 1.00 39.44 182 LYS A C 1
ATOM 1507 O O . LYS A 1 182 ? 3.307 -20.646 -62.650 1.00 39.44 182 LYS A O 1
ATOM 1512 N N . SER A 1 183 ? 2.269 -18.912 -63.614 1.00 39.34 183 SER A N 1
ATOM 1513 C CA . SER A 1 183 ? 1.400 -19.653 -64.524 1.00 39.34 183 SER A CA 1
ATOM 1514 C C . SER A 1 183 ? 1.226 -18.804 -65.775 1.00 39.34 183 SER A C 1
ATOM 1516 O O . SER A 1 183 ? 0.541 -17.783 -65.761 1.00 39.34 183 SER A O 1
ATOM 1518 N N . LYS A 1 184 ? 1.930 -19.214 -66.823 1.00 37.19 184 LYS A N 1
ATOM 1519 C CA . LYS A 1 184 ? 1.527 -19.116 -68.220 1.00 37.19 184 LYS A CA 1
ATOM 1520 C C . LYS A 1 184 ? 1.982 -20.402 -68.884 1.00 37.19 184 LYS A C 1
ATOM 1522 O O . LYS A 1 184 ? 3.113 -20.827 -68.555 1.00 37.19 184 LYS A O 1
#

Sequence (184 aa):
MQSLRSEKDSFPQLENYKSIEDILSKELAEEKRIPSIINNLKELLQADIIEMLKQNQNYKEFKEKVNNIINTDSKKELPLLKQKLRDLEEWCDKNINTDKTHILRNFGKVVKHAILAILNAGNKTTFEREKKKINFYLHAIKNSRQNISITVEKIRNVIKHTPSDSIRFIPNKNHISREQNKSK

Radius of gyration: 28.95 Å; Cα contacts (8 Å, |Δi|>4): 129; chains: 1; bounding box: 86×42×115 Å

Nearest PDB structures (foldseek):
  5tud-assembly2_D  TM=2.970E-01  e=9.911E-01  Homo sapiens
  4zva-assembly1_B  TM=2.928E-01  e=1.891E+00  Escherichia coli K-12